Protein AF-X1GD36-F1 (afdb_monomer_lite)

Organism: NCBI:txid412755

Structure (mmCIF, N/CA/C/O backbone):
data_AF-X1GD36-F1
#
_entry.id   AF-X1GD36-F1
#
loop_
_atom_site.group_PDB
_atom_site.id
_atom_site.type_symbol
_atom_site.label_atom_id
_atom_site.label_alt_id
_atom_site.label_comp_id
_atom_site.label_asym_id
_atom_site.label_entity_id
_atom_site.label_seq_id
_atom_site.pdbx_PDB_ins_code
_atom_site.Cartn_x
_atom_site.Cartn_y
_atom_site.Cartn_z
_atom_site.occupancy
_atom_site.B_iso_or_equiv
_atom_site.auth_seq_id
_atom_site.auth_comp_id
_atom_site.auth_asym_id
_atom_site.auth_atom_id
_atom_site.pdbx_PDB_model_num
ATOM 1 N N . GLY A 1 1 ? -12.893 19.099 -1.293 1.00 41.16 1 GLY A N 1
ATOM 2 C CA . GLY A 1 1 ? -13.022 17.723 -0.783 1.00 41.16 1 GLY A CA 1
ATOM 3 C C . GLY A 1 1 ? -11.629 17.234 -0.494 1.00 41.16 1 GLY A C 1
ATOM 4 O O . GLY A 1 1 ? -10.757 17.539 -1.293 1.00 41.16 1 GLY A O 1
ATOM 5 N N . MET A 1 2 ? -11.411 16.607 0.659 1.00 39.84 2 MET A N 1
ATOM 6 C CA . MET A 1 2 ? -10.099 16.099 1.076 1.00 39.84 2 MET A CA 1
ATOM 7 C C . MET A 1 2 ? -9.594 15.101 0.021 1.00 39.84 2 MET A C 1
ATOM 9 O O . MET A 1 2 ? -10.342 14.202 -0.361 1.00 39.84 2 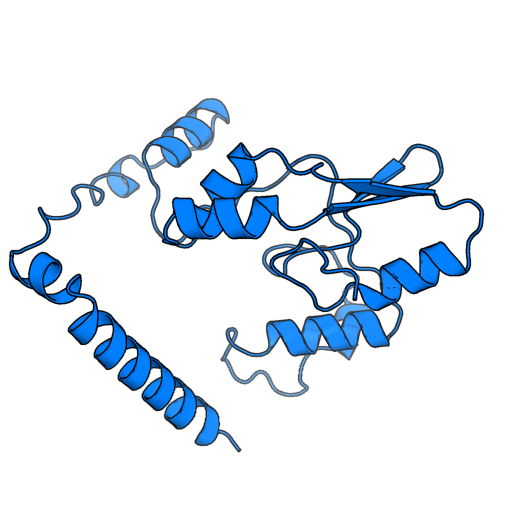MET A O 1
ATOM 13 N N . ILE A 1 3 ? -8.402 15.338 -0.533 1.00 43.03 3 ILE A N 1
ATOM 14 C CA . ILE A 1 3 ? -7.810 14.512 -1.593 1.00 43.03 3 ILE A CA 1
ATOM 15 C C . ILE A 1 3 ? -6.817 13.567 -0.910 1.00 43.03 3 ILE A C 1
ATOM 17 O O . ILE A 1 3 ? -5.815 14.011 -0.357 1.00 43.03 3 ILE A O 1
ATOM 21 N N . TRP A 1 4 ? -7.141 12.277 -0.897 1.00 51.56 4 TRP A N 1
ATOM 22 C CA . TRP A 1 4 ? -6.394 11.244 -0.182 1.00 51.56 4 TRP A CA 1
ATOM 23 C C . TRP A 1 4 ? -5.137 10.820 -0.951 1.00 51.56 4 TRP A C 1
ATOM 25 O O . TRP A 1 4 ? -5.211 10.570 -2.156 1.00 51.56 4 TRP A O 1
ATOM 35 N N . ARG A 1 5 ? -3.991 10.669 -0.269 1.00 52.66 5 ARG A N 1
ATOM 36 C CA . ARG A 1 5 ? -2.834 9.961 -0.829 1.00 52.66 5 ARG A CA 1
ATOM 37 C C . ARG A 1 5 ? -3.034 8.488 -0.610 1.00 52.66 5 ARG A C 1
ATOM 39 O O . ARG A 1 5 ? -2.723 7.936 0.431 1.00 52.66 5 ARG A O 1
ATOM 46 N N . THR A 1 6 ? -3.503 7.834 -1.645 1.00 47.50 6 THR A N 1
ATOM 47 C CA . THR A 1 6 ? -2.731 6.728 -2.186 1.00 47.50 6 THR A CA 1
ATOM 48 C C . THR A 1 6 ? -3.015 6.707 -3.675 1.00 47.50 6 THR A C 1
ATOM 50 O O . THR A 1 6 ? -4.039 7.195 -4.140 1.00 47.50 6 THR A O 1
ATOM 53 N N . LEU A 1 7 ? -2.148 6.079 -4.456 1.00 48.94 7 LEU A N 1
ATOM 54 C CA . LEU A 1 7 ? -2.478 5.656 -5.823 1.00 48.94 7 LEU A CA 1
ATOM 55 C C . LEU A 1 7 ? -3.717 4.734 -5.915 1.00 48.94 7 LEU A C 1
ATOM 57 O O . LEU A 1 7 ? -4.054 4.280 -7.006 1.00 48.94 7 LEU A O 1
ATOM 61 N N . TYR A 1 8 ? -4.350 4.456 -4.775 1.00 59.28 8 TYR A N 1
ATOM 62 C CA . TYR A 1 8 ? -5.504 3.617 -4.532 1.00 59.28 8 TYR A CA 1
ATOM 63 C C . TYR A 1 8 ? -6.518 4.435 -3.712 1.00 59.28 8 TYR A C 1
ATOM 65 O O . TYR A 1 8 ? -6.728 4.197 -2.528 1.00 59.28 8 TYR A O 1
ATOM 73 N N . ASP A 1 9 ? -7.148 5.429 -4.335 1.00 61.84 9 ASP A N 1
ATOM 74 C CA . ASP A 1 9 ? -8.220 6.235 -3.721 1.00 61.84 9 ASP A CA 1
ATOM 75 C C . ASP A 1 9 ? -9.493 5.420 -3.403 1.00 61.84 9 ASP A C 1
ATOM 77 O O . ASP A 1 9 ? -10.471 5.928 -2.848 1.00 61.84 9 ASP A O 1
ATOM 81 N N . HIS A 1 10 ? -9.470 4.132 -3.731 1.00 69.88 10 HIS A N 1
ATOM 82 C CA . HIS A 1 10 ? -10.534 3.168 -3.553 1.00 69.88 10 HIS A CA 1
ATOM 83 C C . HIS A 1 10 ? -10.247 2.180 -2.412 1.00 69.88 10 HIS A C 1
ATOM 85 O O . HIS A 1 10 ? -9.117 1.986 -1.970 1.00 69.88 10 HIS A O 1
ATOM 91 N N . GLY A 1 11 ? -11.296 1.542 -1.893 1.00 71.88 11 GLY A N 1
ATOM 92 C CA . GLY A 1 11 ? -11.171 0.549 -0.819 1.00 71.88 11 GLY A CA 1
ATOM 93 C C . GLY A 1 11 ? -10.851 1.092 0.588 1.00 71.88 11 GLY A C 1
ATOM 94 O O . GLY A 1 11 ? -10.805 0.310 1.532 1.00 71.88 11 GLY A O 1
ATOM 95 N N . ILE A 1 12 ? -10.678 2.406 0.782 1.00 81.75 12 ILE A N 1
ATOM 96 C CA . ILE A 1 12 ? -10.358 2.990 2.106 1.00 81.75 12 ILE A CA 1
ATOM 97 C C . ILE A 1 12 ? -11.586 3.234 2.998 1.00 81.75 12 ILE A C 1
ATOM 99 O O . ILE A 1 12 ? -11.457 3.458 4.198 1.00 81.75 12 ILE A O 1
ATOM 103 N N . ARG A 1 13 ? -12.800 3.192 2.432 1.00 83.25 13 ARG A N 1
ATOM 104 C CA . ARG A 1 13 ? -14.041 3.568 3.132 1.00 83.25 13 ARG A CA 1
ATOM 105 C C . ARG A 1 13 ? -14.265 2.765 4.417 1.00 83.25 13 ARG A C 1
ATOM 107 O O . ARG A 1 13 ? -14.616 3.357 5.433 1.00 83.25 13 ARG A O 1
ATOM 114 N N . GLY A 1 14 ? -14.050 1.449 4.377 1.00 86.44 14 GLY A N 1
ATOM 115 C CA . GLY A 1 14 ? -14.207 0.580 5.548 1.00 86.44 14 GLY A CA 1
ATOM 116 C C . GLY A 1 14 ? -13.256 0.951 6.689 1.00 86.44 14 GLY A C 1
ATOM 117 O O . GLY A 1 14 ? -13.657 0.951 7.849 1.00 86.44 14 GLY A O 1
ATOM 118 N N . ASN A 1 15 ? -12.031 1.367 6.355 1.00 90.06 15 ASN A N 1
ATOM 119 C CA . ASN A 1 15 ? -11.037 1.815 7.331 1.00 90.06 15 ASN A CA 1
ATOM 120 C C . ASN A 1 15 ? -11.476 3.105 8.033 1.00 90.06 15 ASN A C 1
ATOM 122 O O . ASN A 1 15 ? -11.408 3.195 9.256 1.00 90.06 15 ASN A O 1
ATOM 126 N N . MET A 1 16 ? -11.988 4.076 7.271 1.00 88.06 16 MET A N 1
ATOM 127 C CA . MET A 1 16 ? -12.471 5.343 7.834 1.00 88.06 16 MET A CA 1
ATOM 128 C C . MET A 1 16 ? -13.708 5.134 8.712 1.00 88.06 16 MET A C 1
ATOM 130 O O . MET A 1 16 ? -13.793 5.693 9.799 1.00 88.06 16 MET A O 1
ATOM 134 N N . GLN A 1 17 ? -14.637 4.272 8.288 1.00 89.44 17 GLN A N 1
ATOM 135 C CA . GLN A 1 17 ? -15.823 3.939 9.083 1.00 89.44 17 GLN A CA 1
ATOM 136 C C . GLN A 1 17 ? -15.482 3.255 10.408 1.00 89.44 17 GLN A C 1
ATOM 138 O O . GLN A 1 17 ? -16.211 3.431 11.381 1.00 89.44 17 GLN A O 1
ATOM 143 N N . LEU A 1 18 ? -14.416 2.450 10.450 1.00 89.88 18 LEU A N 1
ATOM 144 C CA . LEU A 1 18 ? -13.939 1.873 11.702 1.00 89.88 18 LEU A CA 1
ATOM 145 C C . LEU A 1 18 ? -13.445 2.976 12.642 1.00 89.88 18 LEU A C 1
ATOM 147 O O . LEU A 1 18 ? -13.906 3.043 13.776 1.00 89.88 18 LEU A O 1
ATOM 151 N N . ALA A 1 19 ? -12.576 3.858 12.148 1.00 90.19 19 ALA A N 1
ATOM 152 C CA . ALA A 1 19 ? -12.021 4.954 12.937 1.00 90.19 19 ALA A CA 1
ATOM 153 C C . ALA A 1 19 ? -13.086 5.954 13.425 1.00 90.19 19 ALA A C 1
ATOM 155 O O . ALA A 1 19 ? -12.955 6.529 14.495 1.00 90.19 19 ALA A O 1
ATOM 156 N N . GLU A 1 20 ? -14.177 6.145 12.679 1.00 90.19 20 GLU A N 1
ATOM 157 C CA . GLU A 1 20 ? -15.315 6.962 13.129 1.00 90.19 20 GLU A CA 1
ATOM 158 C C . GLU A 1 20 ? -16.122 6.314 14.266 1.00 90.19 20 GLU A C 1
ATOM 160 O O . GLU A 1 20 ? -16.780 7.014 15.038 1.00 90.19 20 GLU A O 1
ATOM 165 N N . ARG A 1 21 ? -16.147 4.978 14.336 1.00 92.81 21 ARG A N 1
ATOM 166 C CA . ARG A 1 21 ? -16.971 4.220 15.293 1.00 92.81 21 ARG A CA 1
ATOM 167 C C . ARG A 1 21 ? -16.234 3.880 16.576 1.00 92.81 21 ARG A C 1
ATOM 169 O O . ARG A 1 21 ? -16.892 3.691 17.598 1.00 92.81 21 ARG A O 1
ATOM 176 N N . ASP A 1 22 ? -14.918 3.754 16.500 1.00 94.50 22 ASP A N 1
ATOM 177 C CA . ASP A 1 22 ? -14.071 3.359 17.612 1.00 94.50 22 ASP A CA 1
ATOM 178 C C . ASP A 1 22 ? -13.282 4.576 18.125 1.00 94.50 22 ASP A C 1
ATOM 180 O O . ASP A 1 22 ? -12.371 5.040 17.438 1.00 94.50 22 ASP A O 1
ATOM 184 N N . PRO A 1 23 ? -13.637 5.132 19.299 1.00 93.69 23 PRO A N 1
ATOM 185 C CA . PRO A 1 23 ? -12.983 6.322 19.835 1.00 93.69 23 PRO A CA 1
ATOM 186 C C . PRO A 1 23 ? -11.540 6.074 20.292 1.00 93.69 23 PRO A C 1
ATOM 188 O O . PRO A 1 23 ? -10.841 7.049 20.556 1.00 93.69 23 PRO A O 1
ATOM 191 N N . ASP A 1 24 ? -11.107 4.814 20.396 1.00 96.44 24 ASP A N 1
ATOM 192 C CA . ASP A 1 24 ? -9.737 4.456 20.775 1.00 96.44 24 ASP A CA 1
ATOM 193 C C . ASP A 1 24 ? -8.785 4.450 19.560 1.00 96.44 24 ASP A C 1
ATOM 195 O O . ASP A 1 24 ? -7.579 4.247 19.714 1.00 96.44 24 ASP A O 1
ATOM 199 N N . ILE A 1 25 ? -9.310 4.678 18.348 1.00 96.06 25 ILE A N 1
ATOM 200 C CA . ILE A 1 25 ? -8.520 4.787 17.121 1.00 96.06 25 ILE A CA 1
ATOM 201 C C . ILE A 1 25 ? -8.111 6.236 16.861 1.00 96.06 25 ILE A C 1
ATOM 203 O O . ILE A 1 25 ? -8.947 7.114 16.643 1.00 96.06 25 ILE A O 1
ATOM 207 N N . ASP A 1 26 ? -6.804 6.448 16.734 1.00 95.19 26 ASP A N 1
ATOM 208 C CA . ASP A 1 26 ? -6.235 7.714 16.292 1.00 95.19 26 ASP A CA 1
ATOM 209 C C . ASP A 1 26 ? -5.987 7.708 14.776 1.00 95.19 26 ASP A C 1
ATOM 211 O O . ASP A 1 26 ? -5.402 6.778 14.210 1.00 95.19 26 ASP A O 1
ATOM 215 N N . LEU A 1 27 ? -6.404 8.790 14.108 1.00 93.44 27 LEU A N 1
ATOM 216 C CA . LEU A 1 27 ? -6.100 9.050 12.700 1.00 93.44 27 LEU A CA 1
ATOM 217 C C . LEU A 1 27 ? -5.006 10.107 12.580 1.00 93.44 27 LEU A C 1
ATOM 219 O O . LEU A 1 27 ? -5.192 11.263 12.966 1.00 93.44 27 LEU A O 1
ATOM 223 N N . ILE A 1 28 ? -3.879 9.721 11.990 1.00 93.31 28 ILE A N 1
ATOM 224 C CA . ILE A 1 28 ? -2.729 10.600 11.774 1.00 93.31 28 ILE A CA 1
ATOM 225 C C . ILE A 1 28 ? -2.610 10.888 10.280 1.00 93.31 28 ILE A C 1
ATOM 227 O O . ILE A 1 28 ? -2.451 9.972 9.474 1.00 93.31 28 ILE A O 1
ATOM 231 N N . TYR A 1 29 ? -2.653 12.171 9.928 1.00 91.00 29 TYR A N 1
ATOM 232 C CA . TYR A 1 29 ? -2.542 12.658 8.554 1.00 91.00 29 TYR A CA 1
ATOM 233 C C . TYR A 1 29 ? -1.168 13.277 8.302 1.00 91.00 29 TYR A C 1
ATOM 235 O O . TYR A 1 29 ? -0.561 13.858 9.205 1.00 91.00 29 TYR A O 1
ATOM 243 N N . GLY A 1 30 ? -0.681 13.172 7.069 1.00 90.56 30 GLY A N 1
ATOM 244 C CA . GLY A 1 30 ? 0.508 13.888 6.608 1.00 90.56 30 GLY A CA 1
ATOM 245 C C . GLY A 1 30 ? 1.343 13.077 5.625 1.00 90.56 30 GLY A C 1
ATOM 246 O O . GLY A 1 30 ? 0.917 12.033 5.145 1.00 90.56 30 GLY A O 1
ATOM 247 N N . GLN A 1 31 ? 2.553 13.545 5.325 1.00 90.25 31 GLN A N 1
ATOM 248 C CA . GLN A 1 31 ? 3.499 12.825 4.466 1.00 90.25 31 GLN A CA 1
ATOM 249 C C . GLN A 1 31 ? 4.322 11.846 5.307 1.00 90.25 31 GLN A C 1
ATOM 251 O O . GLN A 1 31 ? 5.384 12.188 5.824 1.00 90.25 31 GLN A O 1
ATOM 256 N N . ASN A 1 32 ? 3.793 10.640 5.475 1.00 90.81 32 ASN A N 1
ATOM 257 C CA . ASN A 1 32 ? 4.369 9.597 6.319 1.00 90.81 32 ASN A CA 1
ATOM 258 C C . ASN A 1 32 ? 5.111 8.529 5.503 1.00 90.81 32 ASN A C 1
ATOM 260 O O . ASN A 1 32 ? 5.980 7.848 6.041 1.00 90.81 32 ASN A O 1
ATOM 264 N N . ILE A 1 33 ? 4.798 8.385 4.213 1.00 90.81 33 ILE A N 1
ATOM 265 C CA . ILE A 1 33 ? 5.549 7.533 3.290 1.00 90.81 33 ILE A CA 1
ATOM 266 C C . ILE A 1 33 ? 6.825 8.273 2.851 1.00 90.81 33 ILE A C 1
ATOM 268 O O . ILE A 1 33 ? 6.729 9.349 2.247 1.00 90.81 33 ILE A O 1
ATOM 272 N N . PRO A 1 34 ? 8.029 7.711 3.087 1.00 91.38 34 PRO A N 1
ATOM 273 C CA . PRO A 1 34 ? 9.278 8.309 2.623 1.00 91.38 34 PRO A CA 1
ATOM 274 C C . PRO A 1 34 ? 9.304 8.502 1.102 1.00 91.38 34 PRO A C 1
ATOM 276 O O . PRO A 1 34 ? 8.973 7.583 0.352 1.00 91.38 34 PRO A O 1
ATOM 279 N N . GLU A 1 35 ? 9.789 9.658 0.631 1.00 91.25 35 GLU A N 1
ATOM 280 C CA . GLU A 1 35 ? 9.865 9.977 -0.810 1.00 91.25 35 GLU A CA 1
ATOM 281 C C . GLU A 1 35 ? 10.630 8.901 -1.605 1.00 91.25 35 GLU A C 1
ATOM 283 O O . GLU A 1 35 ? 10.242 8.553 -2.718 1.00 91.25 35 GLU A O 1
ATOM 288 N N . GLN A 1 36 ? 11.655 8.281 -1.008 1.00 91.00 36 GLN A N 1
ATOM 289 C CA . GLN A 1 36 ? 12.395 7.185 -1.642 1.00 91.00 36 GLN A CA 1
ATOM 290 C C . GLN A 1 36 ? 11.503 5.992 -2.022 1.00 91.00 36 GLN A C 1
ATOM 292 O O . GLN A 1 36 ? 11.723 5.374 -3.060 1.00 91.00 36 GLN A O 1
ATOM 297 N N . TRP A 1 37 ? 10.479 5.663 -1.228 1.00 90.62 37 TRP A N 1
ATOM 298 C CA . TRP A 1 37 ? 9.585 4.543 -1.550 1.00 90.62 37 TRP A CA 1
ATOM 299 C C . TRP A 1 37 ? 8.725 4.851 -2.781 1.00 90.62 37 TRP A C 1
ATOM 301 O O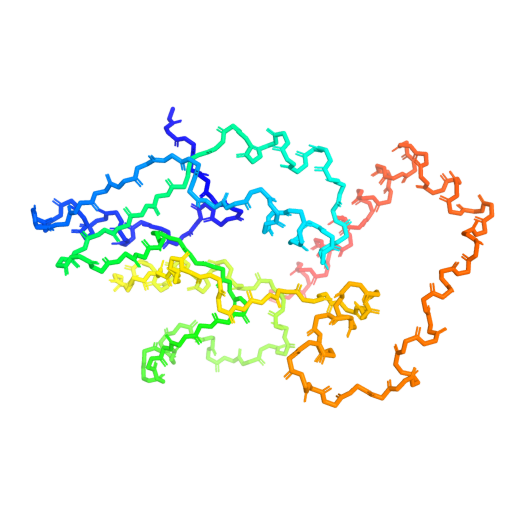 . TRP A 1 37 ? 8.438 3.953 -3.572 1.00 90.62 37 TRP A O 1
ATOM 311 N N . GLU A 1 38 ? 8.374 6.121 -2.977 1.00 90.62 38 GLU A N 1
ATOM 312 C CA . GLU A 1 38 ? 7.637 6.607 -4.146 1.00 90.62 38 GLU A CA 1
ATOM 313 C C . GLU A 1 38 ? 8.505 6.615 -5.401 1.00 90.62 38 GLU A C 1
ATOM 315 O O . GLU A 1 38 ? 8.047 6.203 -6.467 1.00 90.62 38 GLU A O 1
ATOM 320 N N . ILE A 1 39 ? 9.772 7.022 -5.266 1.00 90.12 39 ILE A N 1
ATOM 321 C CA . ILE A 1 39 ? 10.775 6.933 -6.335 1.00 90.12 39 ILE A CA 1
ATOM 322 C C . ILE A 1 39 ? 10.902 5.477 -6.796 1.00 90.12 39 ILE A C 1
ATOM 324 O O . ILE A 1 39 ? 10.757 5.183 -7.985 1.00 90.12 39 ILE A O 1
ATOM 328 N N . ASP A 1 40 ? 11.110 4.556 -5.855 1.00 88.06 40 ASP A N 1
ATOM 329 C CA . ASP A 1 40 ? 11.256 3.132 -6.150 1.00 88.06 40 ASP A CA 1
ATOM 330 C C . ASP A 1 40 ? 10.016 2.562 -6.847 1.00 88.06 40 ASP A C 1
ATOM 332 O O . ASP A 1 40 ? 10.129 1.791 -7.803 1.00 88.06 40 ASP A O 1
ATOM 336 N N . TYR A 1 41 ? 8.826 2.948 -6.378 1.00 87.44 41 TYR A N 1
ATOM 337 C CA . TYR A 1 41 ? 7.562 2.526 -6.967 1.00 87.44 41 TYR A CA 1
ATOM 338 C C . TYR A 1 41 ? 7.394 3.068 -8.391 1.00 87.44 41 TYR A C 1
ATOM 340 O O . TYR A 1 41 ? 7.089 2.300 -9.308 1.00 87.44 41 TYR A O 1
ATOM 348 N N . ALA A 1 42 ? 7.652 4.359 -8.610 1.00 87.69 42 ALA A N 1
ATOM 349 C CA . ALA A 1 42 ? 7.576 4.988 -9.924 1.00 87.69 42 ALA A CA 1
ATOM 350 C C . ALA A 1 42 ? 8.529 4.328 -10.930 1.00 87.69 42 ALA A C 1
ATOM 352 O O . ALA A 1 42 ? 8.102 3.997 -12.039 1.00 87.69 42 ALA A O 1
ATOM 353 N N . ILE A 1 43 ? 9.776 4.060 -10.526 1.00 84.75 43 ILE A N 1
ATOM 354 C CA . ILE A 1 43 ? 10.768 3.350 -11.347 1.00 84.75 43 ILE A CA 1
ATOM 355 C C . ILE A 1 43 ? 10.269 1.945 -11.695 1.00 84.75 43 ILE A C 1
ATOM 357 O O . ILE A 1 43 ? 10.278 1.578 -12.871 1.00 84.75 43 ILE A O 1
ATOM 361 N N . SER A 1 44 ? 9.770 1.186 -10.710 1.00 83.44 44 SER A N 1
ATOM 362 C CA . SER A 1 44 ? 9.280 -0.186 -10.930 1.00 83.44 44 SER A CA 1
ATOM 363 C C . SER A 1 44 ? 8.130 -0.261 -11.945 1.00 83.44 44 SER A C 1
ATOM 365 O O . SER A 1 44 ? 8.008 -1.238 -12.685 1.00 83.44 44 SER A O 1
ATOM 367 N N . LEU A 1 45 ? 7.312 0.795 -12.018 1.00 82.31 45 LEU A N 1
ATOM 368 C CA . LEU A 1 45 ? 6.196 0.918 -12.954 1.00 82.31 45 LEU A CA 1
ATOM 369 C C . LEU A 1 45 ? 6.560 1.622 -14.270 1.00 82.31 45 LEU A C 1
ATOM 371 O O . LEU A 1 45 ? 5.695 1.765 -15.134 1.00 82.31 45 LEU A O 1
ATOM 375 N N . GLY A 1 46 ? 7.800 2.094 -14.427 1.00 83.25 46 GLY A N 1
ATOM 376 C CA . GLY A 1 46 ? 8.226 2.876 -15.589 1.00 83.25 46 GLY A CA 1
ATOM 377 C C . GLY A 1 46 ? 7.520 4.232 -15.717 1.00 83.25 46 GLY A C 1
ATOM 378 O O . GLY A 1 46 ? 7.307 4.709 -16.833 1.00 83.25 46 GLY A O 1
ATOM 379 N N . ARG A 1 47 ? 7.113 4.837 -14.595 1.00 83.00 47 ARG A N 1
ATOM 380 C CA . ARG A 1 47 ? 6.473 6.161 -14.550 1.00 83.00 47 ARG A CA 1
ATOM 381 C C . ARG A 1 47 ? 7.509 7.280 -14.661 1.00 83.00 47 ARG A C 1
ATOM 383 O O . ARG A 1 47 ? 8.647 7.139 -14.222 1.00 83.00 47 ARG A O 1
ATOM 390 N N . ASP A 1 48 ? 7.085 8.413 -15.218 1.00 85.81 48 ASP A N 1
ATOM 391 C CA . ASP A 1 48 ? 7.887 9.638 -15.222 1.00 85.81 48 ASP A CA 1
ATOM 392 C C . ASP A 1 48 ? 7.980 10.183 -13.778 1.00 85.81 48 ASP A C 1
ATOM 394 O O . ASP A 1 48 ? 6.952 10.371 -13.125 1.00 85.81 48 ASP A O 1
ATOM 398 N N . LEU A 1 49 ? 9.202 10.410 -13.274 1.00 88.88 49 LEU A N 1
ATOM 399 C CA . LEU A 1 49 ? 9.439 10.654 -11.845 1.00 88.88 49 LEU A CA 1
ATOM 400 C C . LEU A 1 49 ? 8.912 12.007 -11.347 1.00 88.88 49 LEU A C 1
ATOM 402 O O . LEU A 1 49 ? 8.161 12.034 -10.381 1.00 88.88 49 LEU A O 1
ATOM 406 N N . GLU A 1 50 ? 9.281 13.116 -11.994 1.00 91.44 50 GLU A N 1
ATOM 407 C CA . GLU A 1 50 ? 8.880 14.460 -11.536 1.00 91.44 50 GLU A CA 1
ATOM 408 C C . GLU A 1 50 ? 7.352 14.627 -11.463 1.00 91.44 50 GLU A C 1
ATOM 410 O O . GLU A 1 50 ? 6.857 14.991 -10.399 1.00 91.44 50 GLU A O 1
ATOM 415 N N . PRO A 1 51 ? 6.561 14.260 -12.497 1.00 91.50 51 PRO A N 1
ATOM 416 C CA . PRO A 1 51 ? 5.104 14.331 -12.393 1.00 91.50 51 PRO A CA 1
ATOM 417 C C . PRO A 1 51 ? 4.527 13.441 -11.287 1.00 91.50 51 PRO A C 1
ATOM 419 O O . PRO A 1 51 ? 3.516 13.795 -10.681 1.00 91.50 51 PRO A O 1
ATOM 422 N N . HIS A 1 52 ? 5.144 12.279 -11.033 1.00 89.00 52 HIS A N 1
ATOM 423 C CA . HIS A 1 52 ? 4.748 11.399 -9.935 1.00 89.00 52 HIS A CA 1
ATOM 424 C C . HIS A 1 52 ? 4.995 12.086 -8.592 1.00 89.00 52 HIS A C 1
ATOM 426 O O . HIS A 1 52 ? 4.059 12.235 -7.818 1.00 89.00 52 HIS A O 1
ATOM 432 N N . LEU A 1 53 ? 6.208 12.577 -8.335 1.00 91.25 53 LEU A N 1
ATOM 433 C CA . LEU A 1 53 ? 6.541 13.246 -7.076 1.00 91.25 53 LEU A CA 1
ATOM 434 C C . LEU A 1 53 ? 5.717 14.519 -6.852 1.00 91.25 53 LEU A C 1
ATOM 436 O O . LEU A 1 53 ? 5.247 14.746 -5.739 1.00 91.25 53 LEU A O 1
ATOM 440 N N . ASP A 1 54 ? 5.473 15.314 -7.893 1.00 92.19 54 ASP A N 1
ATOM 441 C CA . ASP A 1 54 ? 4.651 16.524 -7.797 1.00 92.19 54 ASP A CA 1
ATOM 442 C C . ASP A 1 54 ? 3.203 16.223 -7.410 1.00 92.19 54 ASP A C 1
ATOM 444 O O . ASP A 1 54 ? 2.628 16.940 -6.590 1.00 92.19 54 ASP A O 1
ATOM 448 N N . LEU A 1 55 ? 2.610 15.161 -7.967 1.00 87.94 55 LEU A N 1
ATOM 449 C CA . LEU A 1 55 ? 1.284 14.695 -7.560 1.00 87.94 55 LEU A CA 1
ATOM 450 C C . LEU A 1 55 ? 1.298 14.275 -6.089 1.00 87.94 55 LEU A C 1
ATOM 452 O O . LEU A 1 55 ? 0.480 14.711 -5.291 1.00 87.94 55 LEU A O 1
ATOM 456 N N . ILE A 1 56 ? 2.258 13.436 -5.737 1.00 88.25 56 ILE A N 1
ATOM 457 C CA . ILE A 1 56 ? 2.377 12.761 -4.450 1.00 88.25 56 ILE A CA 1
ATOM 458 C C . ILE A 1 56 ? 2.633 13.765 -3.306 1.00 88.25 56 ILE A C 1
ATOM 460 O O . ILE A 1 56 ? 2.072 13.622 -2.220 1.00 88.25 56 ILE A O 1
ATOM 464 N N . ARG A 1 57 ? 3.364 14.858 -3.563 1.00 89.50 57 ARG A N 1
ATOM 465 C CA . ARG A 1 57 ? 3.559 15.982 -2.623 1.00 89.50 57 ARG A CA 1
ATOM 466 C C . ARG A 1 57 ? 2.276 16.758 -2.298 1.00 89.50 57 ARG A C 1
ATOM 468 O O . ARG A 1 57 ? 2.231 17.426 -1.270 1.00 89.50 57 ARG A O 1
ATOM 475 N N . GLN A 1 58 ? 1.251 16.690 -3.149 1.00 88.94 58 GLN A N 1
ATOM 476 C CA . GLN A 1 58 ? -0.038 17.368 -2.945 1.00 88.94 58 GLN A CA 1
ATOM 477 C C . GLN A 1 58 ? -1.051 16.520 -2.164 1.00 88.94 58 GLN A C 1
ATOM 479 O O . GLN A 1 58 ? -2.175 16.965 -1.940 1.00 88.94 58 GLN A O 1
ATOM 484 N N . LEU A 1 59 ? -0.677 15.300 -1.781 1.00 86.88 59 LEU A N 1
ATOM 485 C CA . LEU A 1 59 ? -1.561 14.333 -1.148 1.00 86.88 59 LEU A CA 1
ATOM 486 C C . LEU A 1 59 ? -1.065 13.998 0.274 1.00 86.88 59 LEU A C 1
ATOM 488 O O . LEU A 1 59 ? 0.137 14.060 0.548 1.00 86.88 59 LEU A O 1
ATOM 492 N N . GLU A 1 60 ? -1.983 13.590 1.158 1.00 87.25 60 GLU A N 1
ATOM 493 C CA . GLU A 1 60 ? -1.679 13.140 2.528 1.00 87.25 60 GLU A CA 1
ATOM 494 C C . GLU A 1 60 ? -1.932 11.643 2.743 1.00 87.25 60 GLU A C 1
ATOM 496 O O . GLU A 1 60 ? -2.981 11.119 2.357 1.00 87.25 60 GLU A O 1
ATOM 501 N N . ASP A 1 61 ? -0.979 10.974 3.391 1.00 89.00 61 ASP A N 1
ATOM 502 C CA . ASP A 1 61 ? -1.119 9.606 3.880 1.00 89.00 61 ASP A CA 1
ATOM 503 C C . ASP A 1 61 ? -1.944 9.603 5.169 1.00 89.00 61 ASP A C 1
ATOM 505 O O . ASP A 1 61 ? -1.897 10.553 5.957 1.00 89.00 61 ASP A O 1
ATOM 509 N N . ILE A 1 62 ? -2.654 8.503 5.410 1.00 91.00 62 ILE A N 1
ATOM 510 C CA . ILE A 1 62 ? -3.438 8.295 6.627 1.00 91.00 62 ILE A CA 1
ATOM 511 C C . ILE A 1 62 ? -2.883 7.078 7.353 1.00 91.00 62 ILE A C 1
ATOM 513 O O . ILE A 1 62 ? -2.781 5.994 6.770 1.00 91.00 62 ILE A O 1
ATOM 517 N N . ILE A 1 63 ? -2.568 7.244 8.629 1.00 93.12 63 ILE A N 1
ATOM 518 C CA . ILE A 1 63 ? -2.235 6.155 9.541 1.00 93.12 63 ILE A CA 1
ATOM 519 C C . ILE A 1 63 ? -3.391 5.974 10.519 1.00 93.12 63 ILE A C 1
ATOM 521 O O . ILE A 1 63 ? -3.895 6.947 11.075 1.00 93.12 63 ILE A O 1
ATOM 525 N N . ILE A 1 64 ? -3.782 4.718 10.714 1.00 94.00 64 ILE A N 1
ATOM 526 C CA . ILE A 1 64 ? -4.616 4.262 11.823 1.00 94.00 64 ILE A CA 1
ATOM 527 C C . ILE A 1 64 ? -3.670 3.780 12.922 1.00 94.00 64 ILE A C 1
ATOM 529 O O . ILE A 1 64 ? -2.812 2.926 12.668 1.00 94.00 64 ILE A O 1
ATOM 533 N N . GLU A 1 65 ? -3.824 4.331 14.121 1.00 95.88 65 GLU A N 1
ATOM 534 C CA . GLU A 1 65 ? -3.136 3.889 15.331 1.00 95.88 65 GLU A CA 1
ATOM 535 C C . GLU A 1 65 ? -4.152 3.362 16.352 1.00 95.88 65 GLU A C 1
ATOM 537 O O . GLU A 1 65 ? -5.165 4.005 16.613 1.00 95.88 65 GLU A O 1
ATOM 542 N N . LEU A 1 66 ? -3.883 2.177 16.904 1.00 95.62 66 LEU A N 1
ATOM 543 C CA . LEU A 1 66 ? -4.652 1.560 17.989 1.00 95.62 66 LEU A CA 1
ATOM 544 C C . LEU A 1 66 ? -3.681 0.815 18.906 1.00 95.62 66 LEU A C 1
ATOM 546 O O . LEU A 1 66 ? -2.865 0.030 18.420 1.00 95.62 66 LEU A O 1
ATOM 550 N N . ASP A 1 67 ? -3.740 1.063 20.215 1.00 94.88 67 ASP A N 1
ATOM 551 C CA . ASP A 1 67 ? -2.859 0.439 21.219 1.00 94.88 67 ASP A CA 1
ATOM 552 C C . ASP A 1 67 ? -1.352 0.532 20.877 1.00 94.88 67 ASP A C 1
ATOM 554 O O . ASP A 1 67 ? -0.566 -0.388 21.124 1.00 94.88 67 ASP A O 1
ATOM 558 N N . GLY A 1 68 ? -0.931 1.646 20.265 1.00 94.69 68 GLY A N 1
ATOM 559 C CA . GLY A 1 68 ? 0.451 1.877 19.824 1.00 94.69 68 GLY A CA 1
ATOM 560 C C . GLY A 1 68 ? 0.868 1.100 18.567 1.00 94.69 68 GLY A C 1
ATOM 561 O O . GLY A 1 68 ? 2.035 1.152 18.168 1.00 94.69 68 GLY A O 1
ATOM 562 N N . VAL A 1 69 ? -0.055 0.383 17.920 1.00 95.12 69 VAL A N 1
ATOM 563 C CA . VAL A 1 69 ? 0.169 -0.298 16.640 1.00 95.12 69 VAL A CA 1
ATOM 564 C C . VAL A 1 69 ? -0.273 0.608 15.499 1.00 95.12 69 VAL A C 1
ATOM 566 O O . VAL A 1 69 ? -1.417 1.048 15.460 1.00 95.12 69 VAL A O 1
ATOM 569 N N . ARG A 1 70 ? 0.625 0.846 14.537 1.00 95.25 70 ARG A N 1
ATOM 570 C CA . ARG A 1 70 ? 0.381 1.707 13.370 1.00 95.25 70 ARG A CA 1
ATOM 571 C C . ARG A 1 70 ? 0.249 0.914 12.081 1.00 95.25 70 ARG A C 1
ATOM 573 O O . ARG A 1 70 ? 1.075 0.047 11.785 1.00 95.25 70 ARG A O 1
ATOM 580 N N . ALA A 1 71 ? -0.730 1.288 11.267 1.00 93.31 71 ALA A N 1
ATOM 581 C CA . ALA A 1 71 ? -0.883 0.810 9.900 1.00 93.31 71 ALA A CA 1
ATOM 582 C C . ALA A 1 71 ? -1.369 1.940 8.988 1.00 93.31 71 ALA A C 1
ATOM 584 O O . ALA A 1 71 ? -2.137 2.800 9.413 1.00 93.31 71 ALA A O 1
ATOM 585 N N . PHE A 1 72 ? -0.964 1.933 7.720 1.00 91.62 72 PHE A N 1
ATOM 586 C CA . PHE A 1 72 ? -1.567 2.842 6.750 1.00 91.62 72 PHE A CA 1
ATOM 587 C C . PHE A 1 72 ? -3.016 2.426 6.486 1.00 91.62 72 PHE A C 1
ATOM 589 O O . PHE A 1 72 ? -3.306 1.242 6.287 1.00 91.62 72 PHE A O 1
ATOM 596 N N . ALA A 1 73 ? -3.917 3.407 6.413 1.00 90.50 73 ALA A N 1
ATOM 597 C CA . ALA A 1 73 ? -5.346 3.216 6.156 1.00 90.50 73 ALA A CA 1
ATOM 598 C C . ALA A 1 73 ? -5.664 2.928 4.675 1.00 90.50 73 ALA A C 1
ATOM 600 O O . ALA A 1 73 ? -6.787 3.144 4.216 1.00 90.50 73 ALA A O 1
ATOM 601 N N . ALA A 1 74 ? -4.677 2.459 3.919 1.00 85.88 74 ALA A N 1
ATOM 602 C CA . ALA A 1 74 ? -4.789 2.080 2.524 1.00 85.88 74 ALA A CA 1
ATOM 603 C C . ALA A 1 74 ? -3.791 0.960 2.208 1.00 85.88 74 ALA A C 1
ATOM 605 O O . ALA A 1 74 ? -2.737 0.839 2.840 1.00 85.88 74 ALA A O 1
ATOM 606 N N . ALA A 1 75 ? -4.116 0.147 1.205 1.00 83.75 75 ALA A N 1
ATOM 607 C CA . ALA A 1 75 ? -3.284 -0.965 0.760 1.00 83.75 75 ALA A CA 1
ATOM 608 C C . ALA A 1 75 ? -3.423 -1.198 -0.750 1.00 83.75 75 ALA A C 1
ATOM 610 O O . ALA A 1 75 ? -4.529 -1.134 -1.298 1.00 83.75 75 ALA A O 1
ATOM 611 N N . GLY A 1 76 ? -2.298 -1.509 -1.400 1.00 76.94 76 GLY A N 1
ATOM 612 C CA . GLY A 1 76 ? -2.248 -1.936 -2.801 1.00 76.94 76 GLY A CA 1
ATOM 613 C C . GLY A 1 76 ? -2.511 -3.437 -2.983 1.00 76.94 76 GLY A C 1
ATOM 614 O O . GLY A 1 76 ? -2.467 -4.215 -2.033 1.00 76.94 76 GLY A O 1
ATOM 615 N N . HIS A 1 77 ? -2.753 -3.854 -4.228 1.00 73.75 77 HIS A N 1
ATOM 616 C CA . HIS A 1 77 ? -3.315 -5.187 -4.552 1.00 73.75 77 HIS A CA 1
ATOM 617 C C . HIS A 1 77 ? -2.265 -6.271 -4.750 1.00 73.75 77 HIS A C 1
ATOM 619 O O . HIS A 1 77 ? -2.586 -7.447 -4.889 1.00 73.75 77 HIS A O 1
ATOM 625 N N . SER A 1 78 ? -1.000 -5.868 -4.814 1.00 68.00 78 SER A N 1
ATOM 626 C CA . SER A 1 78 ? 0.100 -6.709 -5.274 1.00 68.00 78 SER A CA 1
ATOM 627 C C . 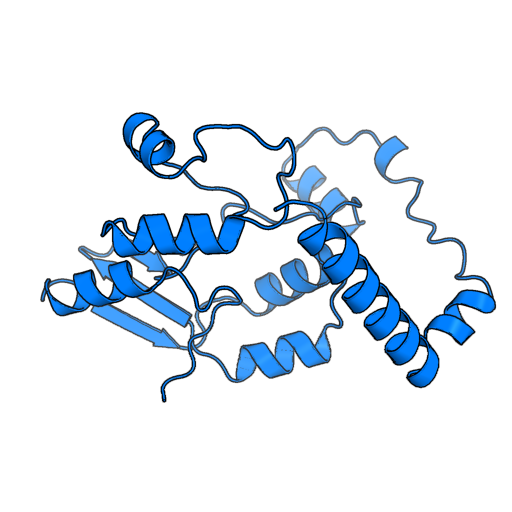SER A 1 78 ? 0.461 -7.833 -4.304 1.00 68.00 78 SER A C 1
ATOM 629 O O . SER A 1 78 ? 0.986 -8.850 -4.749 1.00 68.00 78 SER A O 1
ATOM 631 N N . GLN A 1 79 ? 0.195 -7.672 -3.002 1.00 72.25 79 GLN A N 1
ATOM 632 C CA . GLN A 1 79 ? 0.471 -8.694 -1.992 1.00 72.25 79 GLN A CA 1
ATOM 633 C C . GLN A 1 79 ? -0.312 -8.413 -0.704 1.00 72.25 79 GLN A C 1
ATOM 635 O O . GLN A 1 79 ? -0.093 -7.394 -0.055 1.00 72.25 79 GLN A O 1
ATOM 640 N N . PHE A 1 80 ? -1.202 -9.326 -0.316 1.00 85.25 80 PHE A N 1
ATOM 641 C CA . PHE A 1 80 ? -1.985 -9.215 0.914 1.00 85.25 80 PHE A CA 1
ATOM 642 C C . PHE A 1 80 ? -2.264 -10.589 1.524 1.00 85.25 80 PHE A C 1
ATOM 644 O O . PHE A 1 80 ? -2.136 -11.624 0.867 1.00 85.25 80 PHE A O 1
ATOM 651 N N . VAL A 1 81 ? -2.650 -10.592 2.798 1.00 87.56 81 VAL A N 1
ATOM 652 C CA . VAL A 1 81 ? -3.082 -11.791 3.518 1.00 87.56 81 VAL A CA 1
ATOM 653 C C . VAL A 1 81 ? -4.564 -11.655 3.824 1.00 87.56 81 VAL A C 1
ATOM 655 O O . VAL A 1 81 ? -5.002 -10.657 4.387 1.00 87.56 81 VAL A O 1
ATOM 658 N N . ILE A 1 82 ? -5.336 -12.674 3.463 1.00 87.94 82 ILE A N 1
ATOM 659 C CA . ILE A 1 82 ? -6.771 -12.753 3.729 1.00 87.94 82 ILE A CA 1
ATOM 660 C C . ILE A 1 82 ? -7.143 -14.197 4.066 1.00 87.94 82 ILE A C 1
ATOM 662 O O . ILE A 1 82 ? -6.516 -15.146 3.588 1.00 87.94 82 ILE A O 1
ATOM 666 N N . ARG A 1 83 ? -8.180 -14.381 4.884 1.00 91.12 83 ARG A N 1
ATOM 667 C CA . ARG A 1 83 ? -8.754 -15.709 5.124 1.00 91.12 83 ARG A CA 1
ATOM 668 C C . ARG A 1 83 ? -9.355 -16.254 3.833 1.00 91.12 83 ARG A C 1
ATOM 670 O O . ARG A 1 83 ? -10.076 -15.541 3.136 1.00 91.12 83 ARG A O 1
ATOM 677 N N . LYS A 1 84 ? -9.093 -17.528 3.539 1.00 91.50 84 LYS A N 1
ATOM 678 C CA . LYS A 1 84 ? -9.573 -18.181 2.316 1.00 91.50 84 LYS A CA 1
ATOM 679 C C . LYS A 1 84 ? -11.096 -18.112 2.205 1.00 91.50 84 LYS A C 1
ATOM 681 O O . LYS A 1 84 ? -11.598 -17.752 1.147 1.00 91.50 84 LYS A O 1
ATOM 686 N N . GLU A 1 85 ? -11.811 -18.411 3.288 1.00 92.81 85 GLU A N 1
ATOM 687 C CA . GLU A 1 85 ? -13.277 -18.381 3.316 1.00 92.81 85 GLU A CA 1
ATOM 688 C C . GLU A 1 85 ? -13.859 -16.988 3.037 1.00 92.81 85 GLU A C 1
ATOM 690 O O . GLU A 1 85 ? -14.965 -16.878 2.523 1.00 92.81 85 GLU A O 1
ATOM 695 N N . ILE A 1 86 ? -13.104 -15.928 3.337 1.00 91.44 86 ILE A N 1
ATOM 696 C CA . ILE A 1 86 ? -13.504 -14.551 3.050 1.00 91.44 86 ILE A CA 1
ATOM 697 C C . ILE A 1 86 ? -13.199 -14.205 1.595 1.00 91.44 86 ILE A C 1
ATOM 699 O O . ILE A 1 86 ? -14.071 -13.701 0.896 1.00 91.44 86 ILE A O 1
ATOM 703 N N . LEU A 1 87 ? -11.996 -14.541 1.120 1.00 89.75 87 LEU A N 1
ATOM 704 C CA . LEU A 1 87 ? -11.572 -14.307 -0.262 1.00 89.75 87 LEU A CA 1
ATOM 705 C C . LEU A 1 87 ? -12.553 -14.906 -1.276 1.00 89.75 87 LEU A C 1
ATOM 707 O O . LEU A 1 87 ? -12.884 -14.259 -2.264 1.00 89.75 87 LEU A O 1
ATOM 711 N N . GLN A 1 88 ? -13.037 -16.124 -1.021 1.00 89.81 88 GLN A N 1
ATOM 712 C CA . GLN A 1 88 ? -13.944 -16.831 -1.927 1.00 89.81 88 GLN A CA 1
ATOM 713 C C . GLN A 1 88 ? -15.278 -16.108 -2.164 1.00 89.81 88 GLN A C 1
ATOM 715 O O . GLN A 1 88 ? -15.886 -16.347 -3.199 1.00 89.81 88 GLN A O 1
ATOM 720 N N . ASN A 1 89 ? -15.701 -15.202 -1.274 1.00 90.50 89 ASN A N 1
ATOM 721 C CA . ASN A 1 89 ? -16.936 -14.427 -1.449 1.00 90.50 89 ASN A CA 1
ATOM 722 C C . ASN A 1 89 ? -16.804 -13.294 -2.479 1.00 90.50 89 ASN A C 1
ATOM 724 O O . ASN A 1 89 ? -17.811 -12.727 -2.890 1.00 90.50 89 ASN A O 1
ATOM 728 N N . PHE A 1 90 ? -15.576 -12.940 -2.865 1.00 88.06 90 PHE A N 1
ATOM 729 C CA . PHE A 1 90 ? -15.286 -11.801 -3.744 1.00 88.06 90 PHE A CA 1
ATOM 730 C C . PHE A 1 90 ? -14.651 -12.215 -5.071 1.00 88.06 90 PHE A C 1
ATOM 732 O O . PHE A 1 90 ? -14.423 -11.377 -5.942 1.00 88.06 90 PHE A O 1
ATOM 739 N N . LEU A 1 91 ? -14.326 -13.500 -5.223 1.00 85.06 91 LEU A N 1
ATOM 740 C CA . LEU A 1 91 ? -13.837 -14.037 -6.483 1.00 85.06 91 LEU A CA 1
ATOM 741 C C . LEU A 1 91 ? -15.020 -14.303 -7.424 1.00 85.06 91 LEU A C 1
ATOM 743 O O . LEU A 1 91 ? -16.081 -14.719 -6.964 1.00 85.06 91 LEU A O 1
ATOM 747 N N . PRO A 1 92 ? -14.848 -14.108 -8.740 1.00 79.25 92 PRO A N 1
ATOM 748 C CA . PRO A 1 92 ? -15.881 -14.468 -9.700 1.00 79.25 92 PRO A CA 1
ATOM 749 C C . PRO A 1 92 ? -16.110 -15.987 -9.709 1.00 79.25 92 PRO A C 1
ATOM 751 O O . PRO A 1 92 ? -15.151 -16.761 -9.651 1.00 79.25 92 PRO A O 1
ATOM 754 N N . ASP A 1 93 ? -17.369 -16.410 -9.872 1.00 80.62 93 ASP A N 1
ATOM 755 C CA . ASP A 1 93 ? -17.761 -17.830 -9.961 1.00 80.62 93 ASP A CA 1
ATOM 756 C C . ASP A 1 93 ? -17.042 -18.573 -11.095 1.00 80.62 93 ASP A C 1
ATOM 758 O O . ASP A 1 93 ? -16.801 -19.780 -11.026 1.00 80.62 93 ASP A O 1
ATOM 762 N N . GLN A 1 94 ? -16.693 -17.842 -12.157 1.00 80.56 94 GLN A N 1
ATOM 763 C CA . GLN A 1 94 ? -15.888 -18.345 -13.256 1.00 80.56 94 GLN A CA 1
ATOM 764 C C . GLN A 1 94 ? -14.584 -17.572 -13.373 1.00 80.56 94 GLN A C 1
ATOM 766 O O . GLN A 1 94 ? -14.550 -16.349 -13.517 1.00 80.56 94 GLN A O 1
ATOM 771 N N . TRP A 1 95 ? -13.488 -18.323 -13.383 1.00 73.12 95 TRP A N 1
ATOM 772 C CA . TRP A 1 95 ? -12.178 -17.773 -13.666 1.00 73.12 95 TRP A CA 1
ATOM 773 C C . TRP A 1 95 ? -12.059 -17.444 -15.155 1.00 73.12 95 TRP A C 1
ATOM 775 O O . TRP A 1 95 ? -11.967 -18.335 -15.997 1.00 73.12 95 TRP A O 1
ATOM 785 N N . THR A 1 96 ? -12.018 -16.156 -15.487 1.00 73.06 96 THR A N 1
ATOM 786 C CA . THR A 1 96 ? -11.932 -15.684 -16.880 1.00 73.06 96 THR A CA 1
ATOM 787 C C . THR A 1 96 ? -10.538 -15.853 -17.495 1.00 73.06 96 THR A C 1
ATOM 789 O O . THR A 1 96 ? -10.342 -15.562 -18.674 1.00 73.06 96 THR A O 1
ATOM 792 N N . GLY A 1 97 ? -9.532 -16.259 -16.707 1.00 70.19 97 GLY A N 1
ATOM 793 C CA . GLY A 1 97 ? -8.126 -16.279 -17.127 1.00 70.19 97 GLY A CA 1
ATOM 794 C C . GLY A 1 97 ? -7.485 -14.890 -17.232 1.00 70.19 97 GLY A C 1
ATOM 795 O O . GLY A 1 97 ? -6.278 -14.788 -17.447 1.00 70.19 97 GLY A O 1
ATOM 796 N N . ARG A 1 98 ? -8.263 -13.814 -17.057 1.00 64.69 98 ARG A N 1
ATOM 797 C CA . ARG A 1 98 ? -7.791 -12.430 -17.118 1.00 64.69 98 ARG A CA 1
ATOM 798 C C . ARG A 1 98 ? -7.544 -11.930 -15.697 1.00 64.69 98 ARG A C 1
ATOM 800 O O . ARG A 1 98 ? -8.464 -11.513 -15.009 1.00 64.69 98 ARG A O 1
ATOM 807 N N . MET A 1 99 ? -6.285 -11.980 -15.259 1.00 54.38 99 MET A N 1
ATOM 808 C CA . MET A 1 99 ? -5.877 -11.470 -13.937 1.00 54.38 99 MET A CA 1
ATOM 809 C C . MET A 1 99 ? -5.844 -9.937 -13.866 1.00 54.38 99 MET A C 1
ATOM 811 O O . MET A 1 99 ? -5.892 -9.362 -12.784 1.00 54.38 99 MET A O 1
ATOM 815 N N . MET A 1 100 ? -5.774 -9.266 -15.016 1.00 58.88 100 MET A N 1
ATOM 816 C CA . MET A 1 100 ? -5.669 -7.812 -15.096 1.00 58.88 100 MET A CA 1
ATOM 817 C C . MET A 1 100 ? -7.030 -7.206 -15.446 1.00 58.88 100 MET A C 1
ATOM 819 O O . MET A 1 100 ? -7.588 -7.529 -16.492 1.00 58.88 100 MET A O 1
ATOM 823 N N . GLY A 1 101 ? -7.544 -6.320 -14.587 1.00 65.75 101 GLY A N 1
ATOM 824 C CA . GLY A 1 101 ? -8.731 -5.499 -14.871 1.00 65.75 101 GLY A CA 1
ATOM 825 C C . GLY A 1 101 ? -9.831 -5.511 -13.806 1.00 65.75 101 GLY A C 1
ATOM 826 O O . GLY A 1 101 ? -10.591 -4.558 -13.757 1.00 65.75 101 GLY A O 1
ATOM 827 N N . GLY A 1 102 ? -9.882 -6.521 -12.928 1.00 74.31 102 GLY A N 1
ATOM 828 C CA . GLY A 1 102 ? -10.905 -6.636 -11.869 1.00 74.31 102 GLY A CA 1
ATOM 829 C C . GLY A 1 102 ? -10.414 -6.331 -10.450 1.00 74.31 102 GLY A C 1
ATOM 830 O O . GLY A 1 102 ? -11.141 -6.560 -9.492 1.00 74.31 102 GLY A O 1
ATOM 831 N N . MET A 1 103 ? -9.171 -5.860 -10.298 1.00 78.81 103 MET A N 1
ATOM 832 C CA . MET A 1 103 ? -8.579 -5.616 -8.975 1.00 78.81 103 MET A CA 1
ATOM 833 C C . MET A 1 103 ? -9.366 -4.545 -8.214 1.00 78.81 103 MET A C 1
ATOM 835 O O . MET A 1 103 ? -9.811 -4.813 -7.111 1.00 78.81 103 MET A O 1
ATOM 839 N N . MET A 1 104 ? -9.648 -3.402 -8.850 1.00 79.38 104 MET A N 1
ATOM 840 C CA . MET A 1 104 ? -10.404 -2.308 -8.226 1.00 79.38 104 MET A CA 1
ATOM 841 C C . MET A 1 104 ? -11.803 -2.741 -7.765 1.00 79.38 104 MET A C 1
ATOM 843 O O . MET A 1 104 ? -12.235 -2.362 -6.678 1.00 79.38 104 MET A O 1
ATOM 847 N N . ASP A 1 105 ? -12.496 -3.559 -8.560 1.00 82.12 105 ASP A N 1
ATOM 848 C CA . ASP A 1 105 ? -13.817 -4.085 -8.203 1.00 82.12 105 ASP A CA 1
ATOM 849 C C . ASP A 1 105 ? -13.727 -5.040 -7.011 1.00 82.12 105 ASP A C 1
ATOM 851 O O . ASP A 1 105 ? -14.506 -4.920 -6.067 1.00 82.12 105 ASP A O 1
ATOM 855 N N . PHE A 1 106 ? -12.734 -5.935 -7.014 1.00 84.75 106 PHE A N 1
ATOM 856 C CA . PHE A 1 106 ? -12.430 -6.793 -5.872 1.00 84.75 106 PHE A CA 1
ATOM 857 C C . PHE A 1 106 ? -12.166 -5.964 -4.607 1.00 84.75 106 PHE A C 1
ATOM 859 O O . PHE A 1 106 ? -12.715 -6.248 -3.544 1.00 84.75 106 PHE A O 1
ATOM 866 N N . ASP A 1 107 ? -11.376 -4.901 -4.719 1.00 84.38 107 ASP A N 1
ATOM 867 C CA . ASP A 1 107 ? -11.009 -4.065 -3.582 1.00 84.38 107 ASP A CA 1
ATOM 868 C C . ASP A 1 107 ? -12.196 -3.331 -2.975 1.00 84.38 107 ASP A C 1
ATOM 870 O O . ASP A 1 107 ? -12.319 -3.253 -1.750 1.00 84.38 107 ASP A O 1
ATOM 874 N N . ASN A 1 108 ? -13.058 -2.797 -3.841 1.00 84.88 108 ASN A N 1
ATOM 875 C CA . ASN A 1 108 ? -14.285 -2.134 -3.438 1.00 84.88 108 ASN A CA 1
ATOM 876 C C . ASN A 1 108 ? -15.257 -3.133 -2.813 1.00 84.88 108 ASN A C 1
ATOM 878 O O . ASN A 1 108 ? -15.799 -2.842 -1.755 1.00 84.88 108 ASN A O 1
ATOM 882 N N . ALA A 1 109 ? -15.408 -4.329 -3.388 1.00 86.81 109 ALA A N 1
ATOM 883 C CA . ALA A 1 109 ? -16.268 -5.369 -2.830 1.00 86.81 109 ALA A CA 1
ATOM 884 C C . ALA A 1 109 ? -15.820 -5.801 -1.422 1.00 86.81 109 ALA A C 1
ATOM 886 O O . ALA A 1 109 ? -16.648 -5.932 -0.520 1.00 86.81 109 ALA A O 1
ATOM 887 N N . VAL A 1 110 ? -14.508 -5.960 -1.208 1.00 87.75 110 VAL A N 1
ATOM 888 C CA . VAL A 1 110 ? -13.930 -6.254 0.115 1.00 87.75 110 VAL A CA 1
ATOM 889 C C . VAL A 1 110 ? -14.227 -5.123 1.105 1.00 87.75 110 VAL A C 1
ATOM 891 O O . VAL A 1 110 ? -14.666 -5.387 2.226 1.00 87.75 110 VAL A O 1
ATOM 894 N N . ALA A 1 111 ? -14.029 -3.867 0.694 1.00 85.12 111 ALA A N 1
ATOM 895 C CA . ALA A 1 111 ? -14.277 -2.708 1.548 1.00 85.12 111 ALA A CA 1
ATOM 896 C C . ALA A 1 111 ? -15.770 -2.509 1.870 1.00 85.12 111 ALA A C 1
ATOM 898 O O . ALA A 1 111 ? -16.114 -2.221 3.016 1.00 85.12 111 ALA A O 1
ATOM 899 N N . ASP A 1 112 ? -16.663 -2.698 0.896 1.00 86.81 112 ASP A N 1
ATOM 900 C CA . ASP A 1 112 ? -18.115 -2.563 1.066 1.00 86.81 112 ASP A CA 1
ATOM 901 C C . ASP A 1 112 ? -18.703 -3.681 1.945 1.00 86.81 112 ASP A C 1
ATOM 903 O O . ASP A 1 112 ? -19.703 -3.471 2.632 1.00 86.81 112 ASP A O 1
ATOM 907 N N . ALA A 1 113 ? -18.048 -4.845 2.006 1.00 88.62 113 ALA A N 1
ATOM 908 C CA . ALA A 1 113 ? -18.360 -5.900 2.971 1.00 88.62 113 ALA A CA 1
ATOM 909 C C . ALA A 1 113 ? -17.851 -5.606 4.400 1.00 88.62 113 ALA A C 1
ATOM 911 O O . ALA A 1 113 ? -18.051 -6.420 5.303 1.00 88.62 113 ALA A O 1
ATOM 912 N N . GLY A 1 114 ? -17.210 -4.453 4.621 1.00 87.56 114 GLY A N 1
ATOM 913 C CA . GLY A 1 114 ? -16.734 -4.003 5.929 1.00 87.56 114 GLY A CA 1
ATOM 914 C C . GLY A 1 114 ? -15.373 -4.567 6.338 1.00 87.56 114 GLY A C 1
ATOM 915 O O . GLY A 1 114 ? -14.988 -4.424 7.498 1.00 87.56 114 GLY A O 1
ATOM 916 N N . TYR A 1 115 ? -14.635 -5.203 5.422 1.00 90.38 115 TYR A N 1
ATOM 917 C CA . TYR A 1 115 ? -13.269 -5.637 5.702 1.00 90.38 115 TYR A CA 1
ATOM 918 C C . TYR A 1 115 ? -12.286 -4.479 5.556 1.00 90.38 115 TYR A C 1
ATOM 920 O O . TYR A 1 115 ? -12.390 -3.644 4.656 1.00 90.38 115 TYR A O 1
ATOM 928 N N . LEU A 1 116 ? -11.297 -4.466 6.445 1.00 90.12 116 LEU A N 1
ATOM 929 C CA . LEU A 1 116 ? -10.260 -3.446 6.462 1.00 90.12 116 LEU A CA 1
ATOM 930 C C . LEU A 1 116 ? -9.169 -3.754 5.444 1.00 90.12 116 LEU A C 1
ATOM 932 O O . LEU A 1 116 ? -8.779 -4.907 5.242 1.00 90.12 116 LEU A O 1
ATOM 936 N N . ARG A 1 117 ? -8.624 -2.693 4.862 1.00 89.44 117 ARG A N 1
ATOM 937 C CA . ARG A 1 117 ? -7.509 -2.740 3.919 1.00 89.44 117 ARG A CA 1
ATOM 938 C C . ARG A 1 117 ? -6.342 -1.946 4.466 1.00 89.44 117 ARG A C 1
ATOM 940 O O . ARG A 1 117 ? -6.189 -0.765 4.163 1.00 89.44 117 ARG A O 1
ATOM 947 N N . LEU A 1 118 ? -5.550 -2.604 5.295 1.00 90.19 118 LEU A N 1
ATOM 948 C CA . LEU A 1 118 ? -4.421 -1.998 5.987 1.00 90.19 118 LEU A CA 1
ATOM 949 C C . LEU A 1 118 ? -3.110 -2.434 5.336 1.00 90.19 118 LEU A C 1
ATOM 951 O O . LEU A 1 118 ? -2.987 -3.578 4.892 1.00 90.19 118 LEU A O 1
ATOM 955 N N . SER A 1 119 ? -2.123 -1.543 5.309 1.00 90.50 119 SER A N 1
ATOM 956 C CA . SER A 1 119 ? -0.743 -1.911 4.982 1.00 90.50 119 SER A CA 1
ATOM 957 C C . SER A 1 119 ? 0.207 -1.568 6.124 1.00 90.50 119 SER A C 1
ATOM 959 O O . SER A 1 119 ? -0.085 -0.731 6.980 1.00 90.50 119 SER A O 1
ATOM 961 N N . THR A 1 120 ? 1.326 -2.287 6.188 1.00 91.38 120 THR A N 1
ATOM 962 C CA . THR A 1 120 ? 2.307 -2.130 7.262 1.00 91.38 120 THR A CA 1
ATOM 963 C C . THR A 1 120 ? 2.901 -0.727 7.240 1.00 91.38 120 THR A C 1
ATOM 965 O O . THR A 1 120 ? 3.228 -0.218 6.171 1.00 91.38 120 THR A O 1
ATOM 968 N N . HIS A 1 121 ? 3.070 -0.117 8.416 1.00 91.00 121 HIS A N 1
ATOM 969 C CA . HIS A 1 121 ? 3.731 1.186 8.520 1.00 91.00 121 HIS A CA 1
ATOM 970 C C . HIS A 1 121 ? 5.183 1.127 8.016 1.00 91.00 121 HIS A C 1
ATOM 972 O O . HIS A 1 121 ? 5.629 1.994 7.271 1.00 91.00 121 HIS A O 1
ATOM 978 N N . GLU A 1 122 ? 5.890 0.045 8.349 1.00 90.56 122 GLU A N 1
ATOM 979 C CA . GLU A 1 122 ? 7.214 -0.250 7.806 1.00 90.56 122 GLU A CA 1
ATOM 980 C C . GLU A 1 122 ? 7.122 -0.939 6.442 1.00 90.56 122 GLU A C 1
ATOM 982 O O . GLU A 1 122 ? 6.260 -1.795 6.205 1.00 90.56 122 GLU A O 1
ATOM 987 N N . ARG A 1 123 ? 8.060 -0.631 5.543 1.00 88.00 123 ARG A N 1
ATOM 988 C CA . ARG A 1 123 ? 8.143 -1.289 4.237 1.00 88.00 123 ARG A CA 1
ATOM 989 C C . ARG A 1 123 ? 8.731 -2.684 4.379 1.00 88.00 123 ARG A C 1
ATOM 991 O O . ARG A 1 123 ? 9.931 -2.858 4.562 1.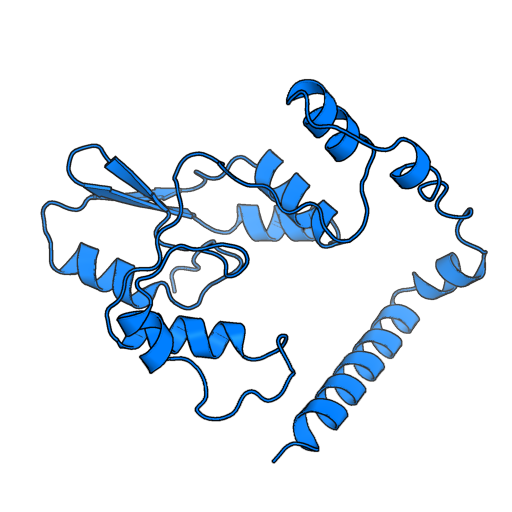00 88.00 123 ARG A O 1
ATOM 998 N N . THR A 1 124 ? 7.875 -3.683 4.216 1.00 87.44 124 THR A N 1
ATOM 999 C CA . THR A 1 124 ? 8.248 -5.106 4.253 1.00 87.44 124 THR A CA 1
ATOM 1000 C C . THR A 1 124 ? 8.432 -5.715 2.864 1.00 87.44 124 THR A C 1
ATOM 1002 O O . THR A 1 124 ? 9.035 -6.777 2.729 1.00 87.44 124 THR A O 1
ATOM 1005 N N . THR A 1 125 ? 7.916 -5.056 1.823 1.00 86.56 125 THR A N 1
ATOM 1006 C CA . THR A 1 125 ? 7.972 -5.521 0.432 1.00 86.56 125 THR A CA 1
ATOM 1007 C C . THR A 1 125 ? 8.263 -4.365 -0.526 1.00 86.56 125 THR A C 1
ATOM 1009 O O . THR A 1 125 ? 8.010 -3.192 -0.233 1.00 86.56 125 THR A O 1
ATOM 1012 N N . ARG A 1 126 ? 8.815 -4.692 -1.698 1.00 85.75 126 ARG A N 1
ATOM 1013 C CA . ARG A 1 126 ? 9.122 -3.739 -2.768 1.00 85.75 126 ARG A CA 1
ATOM 1014 C C . ARG A 1 126 ? 8.696 -4.323 -4.109 1.00 85.75 126 ARG A C 1
ATOM 1016 O O . ARG A 1 126 ? 9.015 -5.466 -4.419 1.00 85.75 126 ARG A O 1
ATOM 1023 N N . ASN A 1 127 ? 7.995 -3.522 -4.910 1.00 85.31 127 ASN A N 1
ATOM 1024 C CA . ASN A 1 127 ? 7.735 -3.861 -6.304 1.00 85.31 127 ASN A CA 1
ATOM 1025 C C . ASN A 1 127 ? 9.044 -3.738 -7.101 1.00 85.31 127 ASN A C 1
ATOM 1027 O O . ASN A 1 127 ? 9.704 -2.701 -7.044 1.00 85.31 127 ASN A O 1
ATOM 1031 N N . ILE A 1 128 ? 9.413 -4.803 -7.813 1.00 83.25 128 ILE A N 1
ATOM 1032 C CA . ILE A 1 128 ? 10.643 -4.888 -8.618 1.00 83.25 128 ILE A CA 1
ATOM 1033 C C . ILE A 1 128 ? 10.381 -4.730 -10.123 1.00 83.25 128 ILE A C 1
ATOM 1035 O O . ILE A 1 128 ? 11.310 -4.741 -10.922 1.00 83.25 128 ILE A O 1
ATOM 1039 N N . GLY A 1 129 ? 9.118 -4.583 -10.527 1.00 78.88 129 GLY A N 1
ATOM 1040 C CA . GLY A 1 129 ? 8.715 -4.522 -11.925 1.00 78.88 129 GLY A CA 1
ATOM 1041 C C . GLY A 1 129 ? 8.991 -5.823 -12.685 1.00 78.88 129 GLY A C 1
ATOM 1042 O O . GLY A 1 129 ? 9.080 -6.908 -12.114 1.00 78.88 129 GLY A O 1
ATOM 1043 N N . GLY A 1 130 ? 9.091 -5.709 -14.011 1.00 76.75 130 GLY A N 1
ATOM 1044 C CA . GLY A 1 130 ? 9.402 -6.835 -14.902 1.00 76.75 130 GLY A CA 1
ATOM 1045 C C . GLY A 1 130 ? 10.887 -6.988 -15.247 1.00 76.75 130 GLY A C 1
ATOM 1046 O O . GLY A 1 130 ? 11.235 -7.887 -16.008 1.00 76.75 130 GLY A O 1
ATOM 1047 N N . LEU A 1 131 ? 11.755 -6.101 -14.752 1.00 70.44 131 LEU A N 1
ATOM 1048 C CA . LEU A 1 131 ? 13.185 -6.072 -15.062 1.00 70.44 131 LEU A CA 1
ATOM 1049 C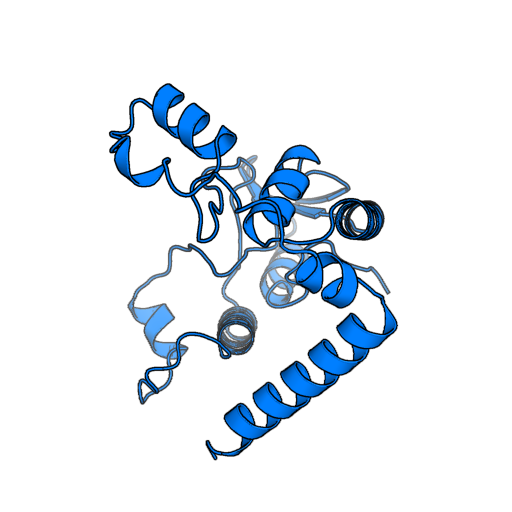 C . LEU A 1 131 ? 13.980 -5.893 -13.770 1.00 70.44 131 LEU A C 1
ATOM 1051 O O . LEU A 1 131 ? 13.680 -5.002 -12.984 1.00 70.44 131 LEU A O 1
ATOM 1055 N N . ILE A 1 132 ? 15.021 -6.704 -13.582 1.00 76.88 132 ILE A N 1
ATOM 1056 C CA . ILE A 1 132 ? 15.946 -6.554 -12.457 1.00 76.88 132 ILE A CA 1
ATOM 1057 C C . ILE A 1 132 ? 16.939 -5.443 -12.798 1.00 76.88 132 ILE A C 1
ATOM 1059 O O . ILE A 1 132 ? 17.839 -5.625 -13.617 1.00 76.88 132 ILE A O 1
ATOM 1063 N N . THR A 1 133 ? 16.745 -4.275 -12.198 1.00 76.56 133 THR A N 1
ATOM 1064 C CA . THR A 1 133 ? 17.668 -3.142 -12.291 1.00 76.56 133 THR A CA 1
ATOM 1065 C C . THR A 1 133 ? 18.877 -3.338 -11.372 1.00 76.56 133 THR A C 1
ATOM 1067 O O . THR A 1 133 ? 18.873 -4.190 -10.482 1.00 76.56 133 THR A O 1
ATOM 1070 N N . GLU A 1 134 ? 19.935 -2.552 -11.589 1.00 79.50 134 GLU A N 1
ATOM 1071 C CA . GLU A 1 134 ? 21.168 -2.621 -10.790 1.00 79.50 134 GLU A CA 1
ATOM 1072 C C . GLU A 1 134 ? 20.902 -2.397 -9.292 1.00 79.50 134 GLU A C 1
ATOM 1074 O O . GLU A 1 134 ? 21.412 -3.142 -8.461 1.00 79.50 134 GLU A O 1
ATOM 1079 N N . ASP A 1 135 ? 20.012 -1.463 -8.941 1.00 80.31 135 ASP A N 1
ATOM 1080 C CA . ASP A 1 135 ? 19.652 -1.189 -7.548 1.00 80.31 135 ASP A CA 1
ATOM 1081 C C . ASP A 1 135 ? 18.926 -2.367 -6.873 1.00 80.31 135 ASP A C 1
ATOM 1083 O O . ASP A 1 135 ? 19.197 -2.661 -5.706 1.00 80.31 135 ASP A O 1
ATOM 1087 N N . ILE A 1 136 ? 18.061 -3.083 -7.605 1.00 84.12 136 ILE A N 1
ATOM 1088 C CA . ILE A 1 136 ? 17.395 -4.303 -7.120 1.00 84.12 136 ILE A CA 1
ATOM 1089 C C . ILE A 1 136 ? 18.403 -5.442 -6.968 1.00 84.12 136 ILE A C 1
ATOM 1091 O O . ILE A 1 136 ? 18.353 -6.183 -5.985 1.00 84.12 136 ILE A O 1
ATOM 1095 N N . ALA A 1 137 ? 19.338 -5.579 -7.911 1.00 82.62 137 ALA A N 1
ATOM 1096 C CA . ALA A 1 137 ? 20.393 -6.581 -7.821 1.00 82.62 137 ALA A CA 1
ATOM 1097 C C . ALA A 1 137 ? 21.295 -6.336 -6.600 1.00 82.62 137 ALA A C 1
ATOM 1099 O O . ALA A 1 137 ? 21.616 -7.267 -5.861 1.00 82.62 137 ALA A O 1
ATOM 1100 N N . ASP A 1 138 ? 21.661 -5.083 -6.340 1.00 85.75 138 ASP A N 1
ATOM 1101 C CA . ASP A 1 138 ? 22.453 -4.716 -5.169 1.00 85.75 138 ASP A CA 1
ATOM 1102 C C . ASP A 1 138 ? 21.686 -4.921 -3.860 1.00 85.75 138 ASP A C 1
ATOM 1104 O O . ASP A 1 138 ? 22.262 -5.371 -2.867 1.00 85.75 138 ASP A O 1
ATOM 1108 N N . GLU A 1 139 ? 20.383 -4.638 -3.842 1.00 85.38 139 GLU A N 1
ATOM 1109 C CA . GLU A 1 139 ? 19.517 -4.931 -2.699 1.00 85.38 139 GLU A CA 1
ATOM 1110 C C . GLU A 1 139 ? 19.433 -6.432 -2.412 1.00 85.38 139 GLU A C 1
ATOM 1112 O O . GLU A 1 139 ? 19.655 -6.855 -1.277 1.00 85.38 139 GLU A O 1
ATOM 1117 N N . ALA A 1 140 ? 19.215 -7.254 -3.436 1.00 86.56 140 ALA A N 1
ATOM 1118 C CA . ALA A 1 140 ? 19.173 -8.702 -3.285 1.00 86.56 140 ALA A CA 1
ATOM 1119 C C . ALA A 1 140 ? 20.522 -9.281 -2.805 1.00 86.56 140 ALA A C 1
ATOM 1121 O O . ALA A 1 140 ? 20.525 -10.165 -1.944 1.00 86.56 140 ALA A O 1
ATOM 1122 N N . LYS A 1 141 ? 21.665 -8.729 -3.247 1.00 87.06 141 LYS A N 1
ATOM 1123 C CA . LYS A 1 141 ? 22.995 -9.086 -2.711 1.00 87.06 141 LYS A CA 1
ATOM 1124 C C . LYS A 1 141 ? 23.124 -8.743 -1.227 1.00 87.06 141 LYS A C 1
ATOM 1126 O O . LYS A 1 141 ? 23.595 -9.578 -0.457 1.00 87.06 141 LYS A O 1
ATOM 1131 N N . ARG A 1 142 ? 22.685 -7.548 -0.801 1.00 88.25 142 ARG A N 1
ATOM 1132 C CA . ARG A 1 142 ? 22.683 -7.156 0.626 1.00 88.25 142 ARG A CA 1
ATOM 1133 C C . ARG A 1 142 ? 21.837 -8.102 1.476 1.00 88.25 142 ARG A C 1
ATOM 1135 O O . ARG A 1 142 ? 22.213 -8.410 2.602 1.00 88.25 142 ARG A O 1
ATOM 1142 N N . LEU A 1 143 ? 20.731 -8.591 0.921 1.00 87.50 143 LEU A N 1
ATOM 1143 C CA . LEU A 1 143 ? 19.835 -9.551 1.568 1.00 87.50 143 LEU A CA 1
ATOM 1144 C C . LEU A 1 143 ? 20.322 -11.008 1.480 1.00 87.50 143 LEU A C 1
ATOM 1146 O O . LEU A 1 143 ? 19.626 -11.906 1.945 1.00 87.50 143 LEU A O 1
ATOM 1150 N N . SER A 1 144 ? 21.512 -11.258 0.918 1.00 88.75 144 SER A N 1
ATOM 1151 C CA . SER A 1 144 ? 22.067 -12.606 0.710 1.00 88.75 144 SER A CA 1
ATOM 1152 C C . SER A 1 144 ? 21.140 -13.532 -0.093 1.00 88.75 144 SER A C 1
ATOM 1154 O O . SER A 1 144 ? 21.133 -14.747 0.108 1.00 88.75 144 SER A O 1
ATOM 1156 N N . LEU A 1 145 ? 20.347 -12.962 -1.005 1.00 84.44 145 LEU A N 1
ATOM 1157 C CA . LEU A 1 145 ? 19.495 -13.723 -1.911 1.00 84.44 145 LEU A CA 1
ATOM 1158 C C . LEU A 1 145 ? 20.326 -14.240 -3.097 1.00 84.44 145 LEU A C 1
ATOM 1160 O O . LEU A 1 145 ? 21.185 -13.516 -3.606 1.00 84.44 145 LEU A O 1
ATOM 1164 N N . PRO A 1 146 ? 20.088 -15.477 -3.568 1.00 76.62 146 PRO A N 1
ATOM 1165 C CA . PRO A 1 146 ? 20.773 -15.998 -4.742 1.00 76.62 146 PRO A CA 1
ATOM 1166 C C . PRO A 1 146 ? 20.310 -15.240 -5.994 1.00 76.62 146 PRO A C 1
ATOM 1168 O O . PRO A 1 146 ? 19.129 -15.270 -6.337 1.00 76.62 146 PRO A O 1
ATOM 1171 N N . ILE A 1 147 ? 21.239 -14.584 -6.692 1.00 69.88 147 ILE A N 1
ATOM 1172 C CA . ILE A 1 147 ? 20.986 -13.931 -7.983 1.00 69.88 147 ILE A CA 1
ATOM 1173 C C . ILE A 1 147 ? 21.790 -14.675 -9.047 1.00 69.88 147 ILE A C 1
ATOM 1175 O O . ILE A 1 147 ? 23.012 -14.759 -8.948 1.00 69.88 147 ILE A O 1
ATOM 1179 N N . ASP A 1 148 ? 21.118 -15.213 -10.065 1.00 67.06 148 ASP A N 1
ATOM 1180 C CA . ASP A 1 148 ? 21.799 -15.716 -11.260 1.00 67.06 148 ASP A CA 1
ATOM 1181 C C . ASP A 1 148 ? 22.267 -14.512 -12.087 1.00 67.06 148 ASP A C 1
ATOM 1183 O O . ASP A 1 148 ? 21.443 -13.750 -12.597 1.00 67.06 148 ASP A O 1
ATOM 1187 N N . GLU A 1 149 ? 23.580 -14.324 -12.221 1.00 57.56 149 GLU A N 1
ATOM 1188 C CA . GLU A 1 149 ? 24.188 -13.214 -12.969 1.00 57.56 149 GLU A CA 1
ATOM 1189 C C . GLU A 1 149 ? 23.661 -13.110 -14.415 1.00 57.56 149 GLU A C 1
ATOM 1191 O O . GLU A 1 149 ? 23.589 -12.012 -14.969 1.00 57.56 149 GLU A O 1
ATOM 1196 N N . LYS A 1 150 ? 23.173 -14.213 -15.008 1.00 55.69 150 LYS A N 1
ATOM 1197 C CA . LYS A 1 150 ? 22.565 -14.213 -16.353 1.00 55.69 150 LYS A CA 1
ATOM 1198 C C . LYS A 1 150 ? 21.244 -13.448 -16.447 1.00 55.69 150 LYS A C 1
ATOM 1200 O O . LYS A 1 150 ? 20.817 -13.109 -17.550 1.00 55.69 150 LYS A O 1
ATOM 1205 N N . SER A 1 151 ? 20.592 -13.161 -15.322 1.00 53.47 151 SER A N 1
ATOM 1206 C CA . SER A 1 151 ? 19.369 -12.348 -15.287 1.00 53.47 151 SER A CA 1
ATOM 1207 C C . SER A 1 151 ? 19.638 -10.836 -15.390 1.00 53.47 151 SER A C 1
ATOM 1209 O O . SER A 1 151 ? 18.717 -10.079 -15.695 1.00 53.47 151 SER A O 1
ATOM 1211 N N . TRP A 1 152 ? 20.899 -10.404 -15.233 1.00 46.94 152 TRP A N 1
ATOM 1212 C CA . TRP A 1 152 ? 21.334 -8.998 -15.246 1.00 46.94 152 TRP A CA 1
ATOM 1213 C C . TRP A 1 152 ? 21.870 -8.514 -16.612 1.00 46.94 152 TRP A C 1
ATOM 1215 O O . TRP A 1 152 ? 21.862 -7.318 -16.908 1.00 46.94 152 TRP A O 1
ATOM 1225 N N . GLU A 1 153 ? 22.282 -9.416 -17.511 1.00 46.91 153 GLU A N 1
ATOM 1226 C CA . GLU A 1 153 ? 22.945 -9.028 -18.773 1.00 46.91 153 GLU A CA 1
ATOM 1227 C C . GLU A 1 153 ? 22.035 -8.358 -19.824 1.00 46.91 153 GLU A C 1
ATOM 1229 O O . GLU A 1 153 ? 22.532 -7.750 -20.775 1.00 46.91 153 GLU A O 1
ATOM 1234 N N . ASN A 1 154 ? 20.709 -8.366 -19.654 1.00 43.50 154 ASN A N 1
ATOM 1235 C CA . ASN A 1 154 ? 19.801 -7.711 -20.608 1.00 43.50 154 ASN A CA 1
ATOM 1236 C C . ASN A 1 154 ? 19.570 -6.211 -20.342 1.00 43.50 154 ASN A C 1
ATOM 1238 O O . ASN A 1 154 ? 18.821 -5.568 -21.080 1.00 43.50 154 ASN A O 1
ATOM 1242 N N . THR A 1 155 ? 20.239 -5.622 -19.345 1.00 45.41 155 THR A N 1
ATOM 1243 C CA . THR A 1 155 ? 20.126 -4.186 -19.021 1.00 45.41 155 THR A CA 1
ATOM 1244 C C . THR A 1 155 ? 21.078 -3.272 -19.786 1.00 45.41 155 THR A C 1
ATOM 1246 O O . THR A 1 155 ? 21.063 -2.059 -19.578 1.00 45.41 155 THR A O 1
ATOM 1249 N N . ASN A 1 156 ? 21.801 -3.787 -20.786 1.00 40.31 156 ASN A N 1
ATOM 1250 C CA . ASN A 1 156 ? 22.072 -2.951 -21.950 1.00 40.31 156 ASN A CA 1
ATOM 1251 C C . ASN A 1 156 ? 20.727 -2.716 -22.643 1.00 40.31 156 ASN A C 1
ATOM 1253 O O . ASN A 1 156 ? 20.406 -3.379 -23.630 1.00 40.31 156 ASN A O 1
ATOM 1257 N N . LEU A 1 157 ? 19.943 -1.761 -22.127 1.00 45.53 157 LEU A N 1
ATOM 1258 C CA . LEU A 1 157 ? 18.957 -1.036 -22.913 1.00 45.53 157 LEU A CA 1
ATOM 1259 C C . LEU A 1 157 ? 19.682 -0.679 -24.205 1.00 45.53 157 LEU A C 1
ATOM 1261 O O . LEU A 1 157 ? 20.504 0.240 -24.215 1.00 45.53 157 LEU A O 1
ATOM 1265 N N . ARG A 1 158 ? 19.466 -1.477 -25.265 1.00 39.12 158 ARG A N 1
ATOM 1266 C CA . ARG A 1 158 ? 19.983 -1.226 -26.611 1.00 39.12 158 ARG A CA 1
ATOM 1267 C C . ARG A 1 158 ? 19.837 0.266 -26.802 1.00 39.12 158 ARG A C 1
ATOM 1269 O O . ARG A 1 158 ? 18.696 0.725 -26.727 1.00 39.12 158 ARG A O 1
ATOM 1276 N N . LYS A 1 159 ? 20.958 0.996 -26.952 1.00 41.56 159 LYS A N 1
ATOM 1277 C CA . LYS A 1 159 ? 20.965 2.453 -27.160 1.00 41.56 159 LYS A CA 1
ATOM 1278 C C . LYS A 1 159 ? 19.762 2.772 -28.018 1.00 41.56 159 LYS A C 1
ATOM 1280 O O . LYS A 1 159 ? 19.690 2.275 -29.144 1.00 41.56 159 LYS A O 1
ATOM 1285 N N . ALA A 1 160 ? 18.785 3.436 -27.409 1.00 46.53 160 ALA A N 1
ATOM 1286 C CA . ALA A 1 160 ? 17.433 3.425 -27.924 1.00 46.53 160 ALA A CA 1
ATOM 1287 C C . ALA A 1 160 ? 17.507 3.899 -29.392 1.00 46.53 160 ALA A C 1
ATOM 1289 O O . ALA A 1 160 ? 18.063 4.977 -29.632 1.00 46.53 160 ALA A O 1
ATOM 1290 N N . PRO A 1 161 ? 17.121 3.062 -30.379 1.00 52.69 161 PRO A N 1
ATOM 1291 C CA . PRO A 1 161 ? 17.347 3.377 -31.786 1.00 52.69 161 PRO A CA 1
ATOM 1292 C C . PRO A 1 161 ? 16.686 4.718 -32.092 1.00 52.69 161 PRO A C 1
ATOM 1294 O O . PRO A 1 161 ? 15.711 5.067 -31.444 1.00 52.69 161 PRO A O 1
ATOM 1297 N N . ILE A 1 162 ? 17.172 5.480 -33.073 1.00 58.22 162 ILE A N 1
ATOM 1298 C CA . ILE A 1 162 ? 16.669 6.835 -33.400 1.00 58.22 162 ILE A CA 1
ATOM 1299 C C . ILE A 1 162 ? 15.118 6.904 -33.461 1.00 58.22 162 ILE A C 1
ATOM 1301 O O . ILE A 1 162 ? 14.523 7.922 -33.106 1.00 58.22 162 ILE A O 1
ATOM 1305 N N . ALA A 1 163 ? 14.461 5.786 -33.790 1.00 56.50 163 ALA A N 1
ATOM 1306 C CA . ALA A 1 163 ? 13.020 5.557 -33.684 1.00 56.50 163 ALA A CA 1
ATOM 1307 C C . ALA A 1 163 ? 12.390 5.808 -32.289 1.00 56.50 163 ALA A C 1
ATOM 1309 O O . ALA A 1 163 ? 11.313 6.393 -32.216 1.00 56.50 163 ALA A O 1
ATOM 1310 N N . THR A 1 164 ? 13.023 5.437 -31.170 1.00 55.47 164 THR A N 1
ATOM 1311 C CA . THR A 1 164 ? 12.504 5.705 -29.809 1.00 55.47 164 THR A CA 1
ATOM 1312 C C . THR A 1 164 ? 12.541 7.187 -29.456 1.00 55.47 164 THR A C 1
ATOM 1314 O O . THR A 1 164 ? 11.718 7.664 -28.677 1.00 55.47 164 THR A O 1
ATOM 1317 N N . ARG A 1 165 ? 13.463 7.943 -30.059 1.00 54.53 165 ARG A N 1
ATOM 1318 C CA . ARG A 1 165 ? 13.543 9.399 -29.915 1.00 54.53 165 ARG A CA 1
ATOM 1319 C C . ARG A 1 165 ? 12.390 10.090 -30.654 1.00 54.53 165 ARG A C 1
ATOM 1321 O O . ARG A 1 165 ? 11.863 11.073 -30.148 1.00 54.53 165 ARG A O 1
ATOM 1328 N N . PHE A 1 166 ? 11.952 9.520 -31.780 1.00 57.69 166 PHE A N 1
ATOM 1329 C CA . PHE A 1 166 ? 10.720 9.901 -32.483 1.00 57.69 166 PHE A CA 1
ATOM 1330 C C . PHE A 1 166 ? 9.455 9.515 -31.698 1.00 57.69 166 PHE A C 1
ATOM 1332 O O . PHE A 1 166 ? 8.541 10.321 -31.577 1.00 57.69 166 PHE A O 1
ATOM 1339 N N . LEU A 1 167 ? 9.419 8.323 -31.095 1.00 57.94 167 LEU A N 1
ATOM 1340 C CA . LEU A 1 167 ? 8.297 7.861 -30.260 1.00 57.94 167 LEU A CA 1
ATOM 1341 C C . LEU A 1 167 ? 8.113 8.678 -28.968 1.00 57.94 167 LEU A C 1
ATOM 1343 O O . LEU A 1 167 ? 7.011 8.739 -28.430 1.00 57.94 167 LEU A O 1
ATOM 1347 N N . ARG A 1 168 ? 9.173 9.335 -28.482 1.00 55.66 168 ARG A N 1
ATOM 1348 C CA . ARG A 1 168 ? 9.128 10.265 -27.340 1.00 55.66 168 ARG A CA 1
ATOM 1349 C C . ARG A 1 168 ? 8.605 11.662 -27.696 1.00 55.66 168 ARG A C 1
ATOM 1351 O O . ARG A 1 168 ? 8.475 12.493 -26.801 1.00 55.66 168 ARG A O 1
ATOM 1358 N N . TRP A 1 169 ? 8.302 11.942 -28.965 1.00 72.12 169 TRP A N 1
ATOM 1359 C CA . TRP A 1 169 ? 7.677 13.203 -29.361 1.00 72.12 169 TRP A CA 1
ATOM 1360 C C . TRP A 1 169 ? 6.224 13.234 -28.868 1.00 72.12 169 TRP A C 1
ATOM 1362 O O . TRP A 1 169 ? 5.438 12.341 -29.193 1.00 72.12 169 TRP A O 1
ATOM 1372 N N . SER A 1 170 ? 5.862 14.251 -28.080 1.00 64.00 170 SER A N 1
ATOM 1373 C CA . SER A 1 170 ? 4.566 14.336 -27.386 1.00 64.00 170 SER A CA 1
ATOM 1374 C C . SER A 1 170 ? 3.332 14.062 -28.263 1.00 64.00 170 SER A C 1
ATOM 1376 O O . SER A 1 170 ? 2.442 13.364 -27.782 1.00 64.00 170 SER A O 1
ATOM 1378 N N . PRO A 1 171 ? 3.261 14.505 -29.536 1.00 75.62 171 PRO A N 1
ATOM 1379 C CA . PRO A 1 171 ? 2.131 14.185 -30.414 1.00 75.62 171 PRO A CA 1
ATOM 1380 C C . PRO A 1 171 ? 2.012 12.691 -30.747 1.00 75.62 171 PRO A C 1
ATOM 1382 O O . PRO A 1 171 ? 0.910 12.151 -30.782 1.00 75.62 171 PRO A O 1
ATOM 1385 N N . ILE A 1 172 ? 3.140 12.003 -30.955 1.00 71.69 172 ILE A N 1
ATOM 1386 C CA . ILE A 1 172 ? 3.163 10.561 -31.245 1.00 71.69 172 ILE A CA 1
ATOM 1387 C C . ILE A 1 172 ? 2.813 9.769 -29.986 1.00 71.69 172 ILE A C 1
ATOM 1389 O O . ILE A 1 172 ? 2.018 8.837 -30.062 1.00 71.69 172 ILE A O 1
ATOM 1393 N N . ARG A 1 173 ? 3.340 10.170 -28.819 1.00 67.69 173 ARG A N 1
ATOM 1394 C CA . ARG A 1 173 ? 2.969 9.564 -27.531 1.00 67.69 173 ARG A CA 1
ATOM 1395 C C . ARG A 1 173 ? 1.464 9.693 -27.276 1.00 67.69 173 ARG A C 1
ATOM 1397 O O . ARG A 1 173 ? 0.845 8.705 -26.908 1.00 67.69 173 ARG A O 1
ATOM 1404 N N . TRP A 1 174 ? 0.870 10.859 -27.542 1.00 71.25 174 TRP A N 1
ATOM 1405 C CA . TRP A 1 174 ? -0.579 11.074 -27.438 1.00 71.25 174 TRP A CA 1
ATOM 1406 C C . TRP A 1 174 ? -1.384 10.180 -28.384 1.00 71.25 174 TRP A C 1
ATOM 1408 O O . TRP A 1 174 ? -2.329 9.531 -27.948 1.00 71.25 174 TRP A O 1
ATOM 1418 N N . PHE A 1 175 ? -0.992 10.095 -29.658 1.00 79.19 175 PHE A N 1
ATOM 1419 C CA . PHE A 1 175 ? -1.670 9.238 -30.634 1.00 79.19 175 PHE A CA 1
ATOM 1420 C C . PHE A 1 175 ? -1.576 7.750 -30.273 1.00 79.19 175 PHE A C 1
ATOM 1422 O O . PHE A 1 175 ? -2.563 7.025 -30.358 1.00 79.19 175 PHE A O 1
ATOM 1429 N N . LEU A 1 176 ? -0.402 7.287 -29.836 1.00 78.69 176 LEU A N 1
ATOM 1430 C CA . LEU A 1 176 ? -0.211 5.904 -29.402 1.00 78.69 176 LEU A CA 1
ATOM 1431 C C . LEU A 1 176 ? -0.960 5.597 -28.107 1.00 78.69 176 LEU A C 1
ATOM 1433 O O . LEU A 1 176 ? -1.476 4.494 -27.969 1.00 78.69 176 LEU A O 1
ATOM 1437 N N . GLN A 1 177 ? -1.053 6.560 -27.188 1.00 73.19 177 GLN A N 1
ATOM 1438 C CA . GLN A 1 177 ? -1.858 6.424 -25.979 1.00 73.19 177 GLN A CA 1
ATOM 1439 C C . GLN A 1 177 ? -3.352 6.349 -26.318 1.00 73.19 177 GLN A C 1
ATOM 1441 O O . GLN A 1 177 ? -4.043 5.500 -25.766 1.00 73.19 177 GLN A O 1
ATOM 1446 N N . ASP A 1 178 ? -3.848 7.169 -27.251 1.00 75.50 178 ASP A N 1
ATOM 1447 C CA . ASP A 1 178 ? -5.239 7.097 -27.722 1.00 75.50 178 ASP A CA 1
ATOM 1448 C C . ASP A 1 178 ? -5.524 5.766 -28.432 1.00 75.50 178 ASP A C 1
ATOM 1450 O O . ASP A 1 178 ? -6.526 5.108 -28.155 1.00 75.50 178 ASP A O 1
ATOM 1454 N N . LEU A 1 179 ? -4.601 5.304 -29.280 1.00 77.94 179 LEU A N 1
ATOM 1455 C CA . LEU A 1 179 ? -4.699 4.003 -29.938 1.00 77.94 179 LEU A CA 1
ATOM 1456 C C . LEU A 1 179 ? -4.684 2.852 -28.923 1.00 77.94 179 LEU A C 1
ATOM 1458 O O . LEU A 1 179 ? -5.499 1.939 -29.029 1.00 77.94 179 LEU A O 1
ATOM 1462 N N . TYR A 1 180 ? -3.801 2.907 -27.924 1.00 76.81 180 TYR A N 1
ATOM 1463 C CA . TYR A 1 180 ? -3.755 1.940 -26.829 1.00 76.81 180 TYR A CA 1
ATOM 1464 C C . TYR A 1 180 ? -5.062 1.944 -26.032 1.00 76.81 180 TYR A C 1
ATOM 1466 O O . TYR A 1 180 ? -5.641 0.884 -25.826 1.00 76.81 180 TYR A O 1
ATOM 1474 N N . ASN A 1 181 ? -5.573 3.119 -25.653 1.00 75.31 181 ASN A N 1
ATOM 1475 C CA . ASN A 1 181 ? -6.826 3.253 -24.911 1.00 75.31 181 ASN A CA 1
ATOM 1476 C C . ASN A 1 181 ? -8.018 2.718 -25.724 1.00 75.31 181 ASN A C 1
ATOM 1478 O O . ASN A 1 181 ? -8.864 2.012 -25.181 1.00 75.31 181 ASN A O 1
ATOM 1482 N N . ARG A 1 182 ? -8.063 2.983 -27.037 1.00 74.50 182 ARG A N 1
ATOM 1483 C CA . ARG A 1 182 ? -9.085 2.443 -27.951 1.00 74.50 182 ARG A CA 1
ATOM 1484 C C . ARG A 1 182 ? -8.995 0.928 -28.104 1.00 74.50 182 ARG A C 1
ATOM 1486 O O . ARG A 1 182 ? -10.029 0.266 -28.107 1.00 74.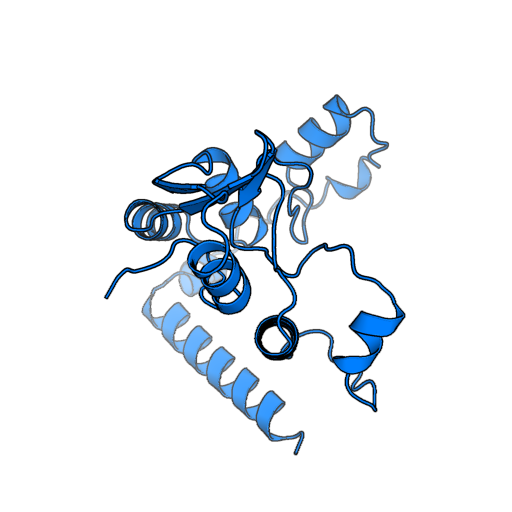50 182 ARG A O 1
ATOM 1493 N N . LEU A 1 183 ? -7.788 0.375 -28.231 1.00 76.00 183 LEU A N 1
ATOM 1494 C CA . LEU A 1 183 ? -7.567 -1.072 -28.317 1.00 76.00 183 LEU A CA 1
ATOM 1495 C C . LEU A 1 183 ? -7.905 -1.771 -27.001 1.00 76.00 183 LEU A C 1
ATOM 1497 O O . LEU A 1 183 ? -8.554 -2.813 -27.020 1.00 76.00 183 LEU A O 1
ATOM 1501 N N . PHE A 1 184 ? -7.519 -1.179 -25.871 1.00 69.00 184 PHE A N 1
ATOM 1502 C CA . PHE A 1 184 ? -7.892 -1.646 -24.542 1.00 69.00 184 PHE A CA 1
ATOM 1503 C C . PHE A 1 184 ? -9.415 -1.699 -24.403 1.00 69.00 184 PHE A C 1
ATOM 1505 O O . PHE A 1 184 ? -9.949 -2.732 -24.013 1.00 69.00 184 PHE A O 1
ATOM 1512 N N . TRP A 1 185 ? -10.114 -0.640 -24.826 1.00 65.94 185 TRP A N 1
ATOM 1513 C CA . TRP A 1 185 ? -11.573 -0.577 -24.769 1.00 65.94 185 TRP A CA 1
ATOM 1514 C C . TRP A 1 185 ? -12.257 -1.576 -25.716 1.00 65.94 185 TRP A C 1
ATOM 1516 O O . TRP A 1 185 ? -13.240 -2.212 -25.352 1.00 65.94 185 TRP A O 1
ATOM 1526 N N . LEU A 1 186 ? -11.719 -1.778 -26.923 1.00 70.31 186 LEU A N 1
ATOM 1527 C CA . LEU A 1 186 ? -12.199 -2.797 -27.867 1.00 70.31 186 LEU A CA 1
ATOM 1528 C C . LEU A 1 186 ? -12.024 -4.222 -27.327 1.00 70.31 186 LEU A C 1
ATOM 1530 O O . LEU A 1 186 ? -12.920 -5.049 -27.489 1.00 70.31 186 LEU A O 1
ATOM 1534 N N . LEU A 1 187 ? -10.897 -4.509 -26.674 1.00 65.88 187 LEU A N 1
ATOM 1535 C CA . LEU A 1 187 ? -10.621 -5.814 -26.068 1.00 65.88 187 LEU A CA 1
ATOM 1536 C C . LEU A 1 187 ? -11.414 -6.039 -24.775 1.00 65.88 187 LEU A C 1
ATOM 1538 O O . LEU A 1 187 ? -11.769 -7.180 -24.479 1.00 65.88 187 LEU A O 1
ATOM 1542 N N . SER A 1 188 ? -11.727 -4.979 -24.025 1.00 59.88 188 SER A N 1
ATOM 1543 C CA . SER A 1 188 ? -12.596 -5.073 -22.850 1.00 59.88 188 SER A CA 1
ATOM 1544 C C . SER A 1 188 ? -14.072 -5.235 -23.235 1.00 59.88 188 SER A C 1
ATOM 1546 O O . SER A 1 188 ? -14.773 -6.006 -22.582 1.00 59.88 188 SER A O 1
ATOM 1548 N N . ASN A 1 189 ? -14.537 -4.606 -24.326 1.00 52.91 189 ASN A N 1
ATOM 1549 C CA . ASN A 1 189 ? -15.938 -4.673 -24.775 1.00 52.91 189 ASN A CA 1
ATOM 1550 C C . ASN A 1 189 ? -16.331 -5.926 -25.574 1.00 52.91 189 ASN A C 1
ATOM 1552 O O . ASN A 1 189 ? -17.521 -6.158 -25.759 1.00 52.91 189 ASN A O 1
ATOM 1556 N N . GLN A 1 190 ? -15.391 -6.749 -26.044 1.00 46.50 190 GLN A N 1
ATOM 1557 C CA . GLN A 1 190 ? -15.711 -8.036 -26.695 1.00 46.50 190 GLN A CA 1
ATOM 1558 C C . GLN A 1 190 ? -15.936 -9.190 -25.698 1.00 46.50 190 GLN A C 1
ATOM 1560 O O . GLN A 1 190 ? -15.865 -10.359 -26.066 1.00 46.50 190 GLN A O 1
ATOM 1565 N N . SER A 1 191 ? -16.186 -8.871 -24.428 1.00 41.94 191 SER A N 1
ATOM 1566 C CA . SER A 1 191 ? -16.302 -9.839 -23.326 1.00 41.94 191 SER A CA 1
ATOM 1567 C C . SER A 1 191 ? -17.538 -9.592 -22.452 1.00 41.94 191 SER A C 1
ATOM 1569 O O . SER A 1 191 ? -17.487 -9.790 -21.241 1.00 41.94 191 SER A O 1
ATOM 1571 N N . GLY A 1 192 ? -18.626 -9.136 -23.080 1.00 36.06 192 GLY A N 1
ATOM 1572 C CA . GLY A 1 192 ? -19.979 -9.270 -22.536 1.00 36.06 192 GLY A CA 1
ATOM 1573 C C . GLY A 1 192 ? -20.551 -10.646 -22.842 1.00 36.06 192 GLY A C 1
ATOM 1574 O O . GLY A 1 192 ? -20.305 -11.127 -23.972 1.00 36.06 192 GLY A O 1
#

Foldseek 3Di:
DAAADDPPPALLQLVVVVCVVDVQKDKDKACLDDLVQQVLQCVQVVHDNPVSSVVNNVHMWIWIDHPNAIWTSAADDPDDDDDPVLLVVLDDPDDPVDPPDCSRVSSNVCSVVSHGHTHHSDDPDGRCHPANDPVNVVVCVVVVHDDDVVSHVVPVPPPPPVVVVVCPPVVNVVVVVVVVVVVVVVVVVVPD

Radius of gyration: 20.12 Å; chains: 1; bounding box: 44×36×55 Å

pLDDT: mean 78.07, std 15.52, range [36.06, 96.44]

Secondary structure (DSSP, 8-state):
---B-SS--SS-HHHHHHHHH-TTPEEEEE--S-HHHHHHHHHHTT--HHHHHHHHTTSBEEEEEETTEEEES---SSS----HHHHTTTS-SS--S--SS-HHHHHHHHHHTT----EESS------TTS--HHHHHHHHHTT----GGGTGGGS-----HHHHHHTSHHHHHHHHHHHHHHHHHHHHTT-

Sequence (192 aa):
GMIWRTLYDHGIRGNMQLAERDPDIDLIYGQNIPEQWEIDYAISLGRDLEPHLDLIRQLEDIIIELDGVRAFAAAGHSQFVIRKEILQNFLPDQWTGRMMGGMMDFDNAVADAGYLRLSTHERTTRNIGGLITEDIADEAKRLSLPIDEKSWENTNLRKAPIATRFLRWSPIRWFLQDLYNRLFWLLSNQSG